Protein AF-A0AAE3CGG3-F1 (afdb_monomer)

Secondary structure (DSSP, 8-state):
-HHHHHHHHHHHHHHHHHHS-HHHHHHHHHHHH---EEEEEEEETTEEEEEEEEHHHHHHHHTT--SGGGSGGGS-EETTEEEE-HHHHHHHHHHHHHHHHHS--PPPS---HHHHHHHHHHHHHHHHHHHHHS-----S---GGGS-HHHHHHHHHHHTTPPPPHHHHHHHHHHHHHHT--HHHHHHHGGGSTT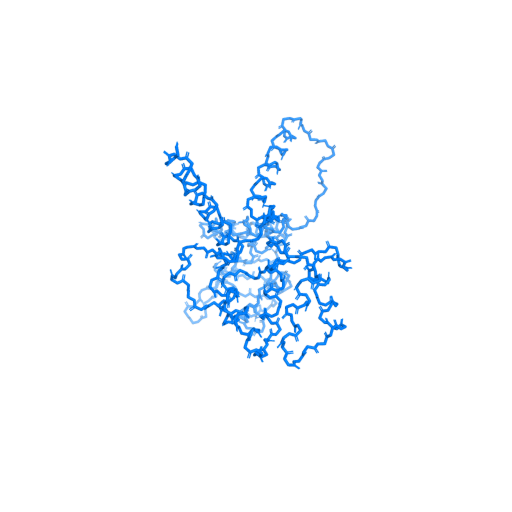--HHHHHHHHHHHTTTTTS----PPPHHHHHHTT----SGGGTT--SHHHHHHHHHHHHHHHHHHHHHHHHS--

Foldseek 3Di:
DLLVVLLVVLVVQLVVLLVDDPVVLVCCCCVVQVWQKDADADDDDPDGFGMKTQVVLLCVQLVPPPDPCSPPVNFDDDPRITTDDSSRSSNSVSSSSSVVSSDDDDDPPDDPPVVVVVVVVVVVVVVVVVPVVPLQQQPDDQDPVLFDPLLVVLLVCLVVQHDDDPLSLLQNLLACLSNPDDLVVSLVSNVSHPPRDSVVSSVSSCVCCCVPPVDNHHHDWPVVCVVVVSRDCVPVQPPGGHRSVSSVVSVVVVVVVVVVVVVVVVVPD

Solvent-accessible surface area (backbone atoms only — not comparable to full-atom values): 15195 Å² total; per-residue (Å²): 109,58,64,62,49,17,53,52,51,16,56,50,49,31,57,56,49,68,76,50,56,75,64,60,53,50,48,49,36,37,75,76,66,66,40,63,59,46,84,39,90,47,74,59,92,96,45,64,21,50,31,29,30,32,48,70,53,45,50,72,41,36,67,86,51,82,56,68,76,57,38,70,92,64,47,60,68,57,96,65,24,34,56,27,31,68,73,55,46,30,52,38,50,19,38,46,46,24,52,66,51,55,52,90,70,83,74,69,95,75,69,58,69,71,56,49,53,53,50,52,52,50,50,49,54,51,49,56,53,42,56,75,71,46,80,67,64,45,82,67,88,72,60,75,90,24,50,40,71,42,55,53,50,52,54,53,34,29,79,66,43,40,83,69,54,72,70,51,48,50,35,50,53,20,40,42,56,44,44,59,51,52,70,66,61,59,48,54,58,46,65,53,23,81,86,58,46,68,73,62,46,47,53,52,51,38,39,38,63,12,78,75,71,76,49,63,50,72,45,62,40,44,70,56,28,45,76,70,68,50,56,80,56,64,78,87,54,59,93,58,65,33,54,71,58,43,24,54,58,39,39,56,50,50,56,55,50,54,54,52,54,57,52,55,67,66,70,77,113

Mean predicted aligned error: 14.72 Å

Nearest PDB structures (foldseek):
  1zt2-assembly1_B  TM=7.529E-01  e=9.631E-06  Saccharolobus solfataricus
  8foc-assembly1_B  TM=4.718E-01  e=1.365E-04  Saccharomyces cerevisiae
  8foj-assembly1_B  TM=4.237E-01  e=1.053E-04  Saccharomyces cerevisiae
  8fok-assembly1_B  TM=4.192E-01  e=4.068E-04  Saccharomyces cerevisiae
  8fod-assembly1_B  TM=4.263E-01  e=1.838E-03  Saccharomyces cerevisiae

pLDDT: mean 86.67, std 13.1, range [37.75, 98.5]

Sequence (269 aa):
LRHRFAVAEAKRAQRLFKDEDEETLIDIAKRTFSINCNPAKKDIGRRRYSFKIHFSDYLRYASSFHDPYWKLVNRVLSGGYVFLAKDDFTRILASAVEKKLSEPREAPAKMPLEVKRIVDEIAFRVIAKREKYTFKEVEGEVVEEAFPPCISALISAIRRSQPLPHSARFTLTSFLLNVGYPVESVISLFSEVPDFREDLTRYQVEHIAGMRSGTKYTPPKCETMRTYRLCLSHEKCGNVKHPLEYYRKHRQRYLRGTEVEHRGQMGEK

Structure (mmCIF, N/CA/C/O backbone):
data_AF-A0AAE3CGG3-F1
#
_entry.id   AF-A0AAE3CGG3-F1
#
loop_
_atom_site.group_PDB
_atom_site.id
_atom_site.type_symbol
_atom_site.label_atom_id
_atom_site.label_alt_id
_atom_site.label_comp_id
_atom_site.label_asym_id
_atom_site.label_entity_id
_atom_site.label_seq_id
_atom_site.pdbx_PDB_ins_code
_atom_site.Cartn_x
_atom_site.Cartn_y
_atom_site.Cartn_z
_atom_site.occupancy
_atom_site.B_iso_or_equiv
_atom_site.auth_seq_id
_atom_site.auth_comp_id
_atom_site.auth_asym_id
_atom_site.auth_atom_id
_atom_site.pdbx_PDB_model_num
ATOM 1 N N . LEU A 1 1 ? 6.633 8.795 1.444 1.00 69.31 1 LEU A N 1
ATOM 2 C CA . LEU A 1 1 ? 7.058 8.222 2.749 1.00 69.31 1 LEU A CA 1
ATOM 3 C C . LEU A 1 1 ? 5.979 8.382 3.817 1.00 69.31 1 LEU A C 1
ATOM 5 O O . LEU A 1 1 ? 5.574 7.361 4.355 1.00 69.31 1 LEU A O 1
ATOM 9 N N . ARG A 1 2 ? 5.448 9.596 4.041 1.00 76.69 2 ARG A N 1
ATOM 10 C CA . ARG A 1 2 ? 4.387 9.888 5.030 1.00 76.69 2 ARG A CA 1
ATOM 11 C C . ARG A 1 2 ? 3.202 8.911 5.004 1.00 76.69 2 ARG A C 1
ATOM 13 O O . ARG A 1 2 ? 2.965 8.252 6.002 1.00 76.69 2 ARG A O 1
ATOM 20 N N . HIS A 1 3 ? 2.553 8.711 3.854 1.00 76.50 3 HIS A N 1
ATOM 21 C CA . HIS A 1 3 ? 1.441 7.751 3.734 1.00 76.50 3 HIS A CA 1
ATOM 22 C C . HIS A 1 3 ? 1.842 6.313 4.113 1.00 76.50 3 HIS A C 1
ATOM 24 O O . HIS A 1 3 ? 1.105 5.608 4.790 1.00 76.50 3 HIS A O 1
ATOM 30 N N . ARG A 1 4 ? 3.024 5.841 3.692 1.00 77.44 4 ARG A N 1
ATOM 31 C CA . ARG A 1 4 ? 3.490 4.481 4.027 1.00 77.44 4 ARG A CA 1
ATOM 32 C C . ARG A 1 4 ? 3.754 4.323 5.524 1.00 77.44 4 ARG A C 1
ATOM 34 O O . ARG A 1 4 ? 3.460 3.265 6.066 1.00 77.44 4 ARG A O 1
ATOM 41 N N . PHE A 1 5 ? 4.302 5.358 6.157 1.00 85.38 5 PHE A N 1
ATOM 42 C CA . PHE A 1 5 ? 4.498 5.410 7.603 1.00 85.38 5 PHE A CA 1
ATOM 43 C C . PHE A 1 5 ? 3.153 5.421 8.340 1.00 85.38 5 PHE A C 1
ATOM 45 O O . PHE A 1 5 ? 2.933 4.567 9.189 1.00 85.38 5 PHE A O 1
ATOM 52 N N . ALA A 1 6 ? 2.222 6.292 7.938 1.00 88.75 6 ALA A N 1
ATOM 53 C CA . ALA A 1 6 ? 0.888 6.387 8.530 1.00 88.75 6 ALA A CA 1
ATOM 54 C C . ALA A 1 6 ? 0.127 5.052 8.470 1.00 88.75 6 ALA A C 1
ATOM 56 O O . ALA A 1 6 ? -0.389 4.601 9.486 1.00 88.75 6 ALA A O 1
ATOM 57 N N . VAL A 1 7 ? 0.134 4.366 7.319 1.00 86.12 7 VAL A N 1
ATOM 58 C CA . VAL A 1 7 ? -0.487 3.035 7.170 1.00 86.12 7 VAL A CA 1
ATOM 59 C C . VAL A 1 7 ? 0.181 1.988 8.067 1.00 86.12 7 VAL A C 1
ATOM 61 O O . VAL A 1 7 ? -0.500 1.140 8.643 1.00 86.12 7 VAL A O 1
ATOM 64 N N . ALA A 1 8 ? 1.513 2.002 8.170 1.00 88.81 8 ALA A N 1
ATOM 65 C CA . ALA A 1 8 ? 2.242 1.042 8.996 1.00 88.81 8 ALA A CA 1
ATOM 66 C C . ALA A 1 8 ? 1.952 1.248 10.492 1.00 88.81 8 ALA A C 1
ATOM 68 O O . ALA A 1 8 ? 1.632 0.281 11.186 1.00 88.81 8 ALA A O 1
ATOM 69 N N . GLU A 1 9 ? 1.987 2.494 10.965 1.00 93.75 9 GLU A N 1
ATOM 70 C CA . GLU A 1 9 ? 1.670 2.834 12.354 1.00 93.75 9 GLU A CA 1
ATOM 71 C C . GLU A 1 9 ? 0.190 2.619 12.676 1.00 93.75 9 GLU A C 1
ATOM 73 O O . GLU A 1 9 ? -0.120 2.093 13.737 1.00 93.75 9 GLU A O 1
ATOM 78 N N . ALA A 1 10 ? -0.732 2.890 11.749 1.00 93.75 10 ALA A N 1
ATOM 79 C CA . ALA A 1 10 ? -2.148 2.571 11.925 1.00 93.75 10 ALA A CA 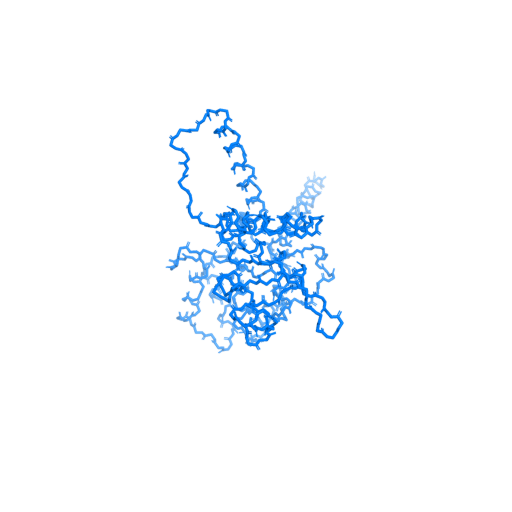1
ATOM 80 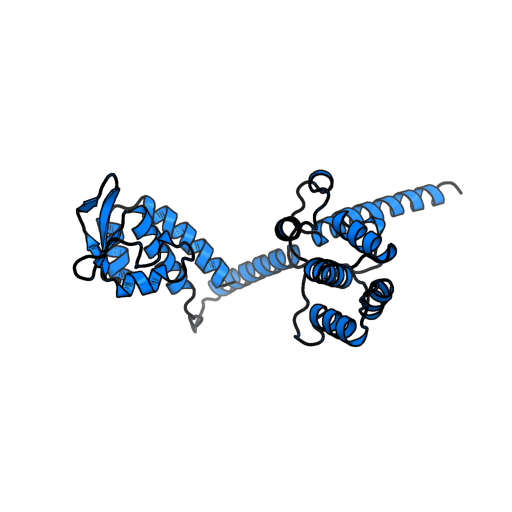C C . ALA A 1 10 ? -2.385 1.063 12.112 1.00 93.75 10 ALA A C 1
ATOM 82 O O . ALA A 1 10 ? -3.135 0.653 12.998 1.00 93.75 10 ALA A O 1
ATOM 83 N N . LYS A 1 11 ? -1.703 0.214 11.329 1.00 92.12 11 LYS A N 1
ATOM 84 C CA . LYS A 1 11 ? -1.752 -1.249 11.506 1.00 92.12 11 LYS A CA 1
ATOM 85 C C . LYS A 1 11 ? -1.157 -1.692 12.840 1.00 92.12 11 LYS A C 1
ATOM 87 O O . LYS A 1 11 ? -1.652 -2.638 13.448 1.00 92.12 11 LYS A O 1
ATOM 92 N N . ARG A 1 12 ? -0.082 -1.041 13.291 1.00 96.31 12 ARG A N 1
ATOM 93 C CA . ARG A 1 12 ? 0.506 -1.303 14.608 1.00 96.31 12 ARG A CA 1
ATOM 94 C C . ARG A 1 12 ? -0.460 -0.907 15.722 1.00 96.31 12 ARG A C 1
ATOM 96 O O . ARG A 1 12 ? -0.729 -1.747 16.571 1.00 96.31 12 ARG A O 1
ATOM 103 N N . ALA A 1 13 ? -1.012 0.301 15.668 1.00 96.44 13 ALA A N 1
ATOM 104 C CA . ALA A 1 13 ? -1.986 0.806 16.626 1.00 96.44 13 ALA A CA 1
ATOM 105 C C . ALA A 1 13 ? -3.212 -0.107 16.713 1.00 96.44 13 ALA A C 1
ATOM 107 O O . ALA A 1 13 ? -3.616 -0.466 17.808 1.00 96.44 13 ALA A O 1
ATOM 108 N N . GLN A 1 14 ? -3.733 -0.588 15.576 1.00 96.12 14 GLN A N 1
ATOM 109 C CA . GLN A 1 14 ? -4.851 -1.535 15.575 1.00 96.12 14 GLN A CA 1
ATOM 110 C C . GLN A 1 14 ? -4.558 -2.807 16.378 1.00 96.12 14 GLN A C 1
ATOM 112 O O . GLN A 1 14 ? -5.457 -3.316 17.036 1.00 96.12 14 GLN A O 1
ATOM 117 N N . ARG A 1 15 ? -3.328 -3.339 16.308 1.00 96.38 15 ARG A N 1
ATOM 118 C CA . ARG A 1 15 ? -2.946 -4.520 17.095 1.00 96.38 15 ARG A CA 1
ATOM 119 C C . ARG A 1 15 ? -2.966 -4.210 18.586 1.00 96.38 15 ARG A C 1
ATOM 121 O O . ARG A 1 15 ? -3.587 -4.960 19.314 1.00 96.38 15 ARG A O 1
ATOM 128 N N . LEU A 1 16 ? -2.387 -3.078 18.990 1.00 96.75 16 LEU A N 1
ATOM 129 C CA . LEU A 1 16 ? -2.406 -2.636 20.387 1.00 96.75 16 LEU A CA 1
ATOM 130 C C . LEU A 1 16 ? -3.848 -2.449 20.886 1.00 96.75 16 LEU A C 1
ATOM 132 O O . LEU A 1 16 ? -4.222 -3.001 21.907 1.00 96.75 16 LEU A O 1
ATOM 136 N N . PHE A 1 17 ? -4.705 -1.789 20.101 1.00 97.38 17 PHE A N 1
ATOM 137 C CA . PHE A 1 17 ? -6.110 -1.564 20.454 1.00 97.38 17 PHE A CA 1
ATOM 138 C C . PHE A 1 17 ? -6.926 -2.849 20.659 1.00 97.38 17 PHE A C 1
ATOM 140 O O . PHE A 1 17 ? -7.957 -2.816 21.324 1.00 97.38 17 PHE A O 1
ATOM 147 N N . LYS A 1 18 ? -6.531 -3.981 20.067 1.00 94.00 18 LYS A N 1
ATOM 148 C CA . LYS A 1 18 ? -7.250 -5.245 20.287 1.00 94.00 18 LYS A CA 1
ATOM 149 C C . LYS A 1 18 ? -7.065 -5.776 21.707 1.00 94.00 18 LYS A C 1
ATOM 151 O O . LYS A 1 18 ? -7.996 -6.402 22.223 1.00 94.00 18 LYS A O 1
ATOM 156 N N . ASP A 1 19 ? -5.922 -5.474 22.311 1.00 95.25 19 ASP A N 1
ATOM 157 C CA . ASP A 1 19 ? -5.535 -5.939 23.641 1.00 95.25 19 ASP A CA 1
ATOM 158 C C . ASP A 1 19 ? -6.054 -5.008 24.755 1.00 95.25 19 ASP A C 1
ATOM 160 O O . ASP A 1 19 ? -6.207 -5.446 25.890 1.00 95.25 19 ASP A O 1
ATOM 164 N N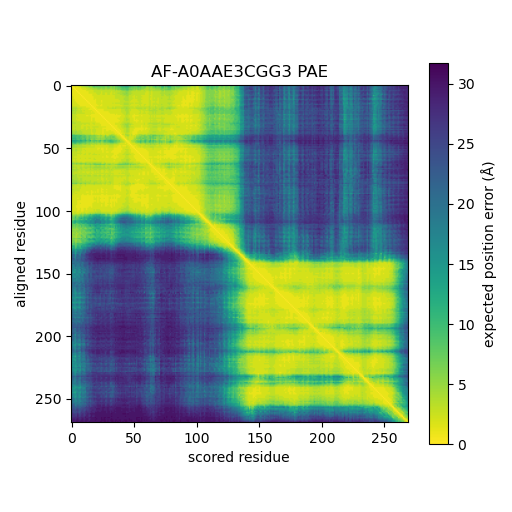 . GLU A 1 20 ? -6.422 -3.767 24.419 1.00 97.25 20 GLU A N 1
ATOM 165 C CA . GLU A 1 20 ? -7.003 -2.794 25.359 1.00 97.25 20 GLU A CA 1
ATOM 166 C C . GLU A 1 20 ? -8.457 -3.116 25.738 1.00 97.25 20 GLU A C 1
ATOM 168 O O . GLU A 1 20 ? -9.218 -3.700 24.955 1.00 97.25 20 GLU A O 1
ATOM 173 N N . ASP A 1 21 ? -8.882 -2.694 26.925 1.00 96.75 21 ASP A N 1
ATOM 174 C CA . ASP A 1 21 ? -10.266 -2.810 27.387 1.00 96.75 21 ASP A CA 1
ATOM 175 C C . ASP A 1 21 ? -11.212 -1.777 26.725 1.00 96.75 21 ASP A C 1
ATOM 177 O O . ASP A 1 21 ? -10.795 -0.846 26.033 1.00 96.75 21 ASP A O 1
ATOM 181 N N . GLU A 1 22 ? -12.527 -1.963 26.889 1.00 96.31 22 GLU A N 1
ATOM 182 C CA . GLU A 1 22 ? -13.533 -1.114 26.232 1.00 96.31 22 GLU A CA 1
ATOM 183 C C . GLU A 1 22 ? -13.526 0.341 26.733 1.00 96.31 22 GLU A C 1
ATOM 185 O O . GLU A 1 22 ? -13.817 1.249 25.949 1.00 96.31 22 GLU A O 1
ATOM 190 N N . GLU A 1 23 ? -13.183 0.575 28.002 1.00 96.75 23 GLU A N 1
ATOM 191 C CA . GLU A 1 23 ? -13.125 1.909 28.604 1.00 96.75 23 GLU A CA 1
ATOM 192 C C . GLU A 1 23 ? -11.933 2.688 28.046 1.00 96.75 23 GLU A C 1
ATOM 194 O O . GLU A 1 23 ? -12.116 3.784 27.509 1.00 96.75 23 GLU A O 1
ATOM 199 N N . THR A 1 24 ? -10.750 2.067 28.031 1.00 97.56 24 THR A N 1
ATOM 200 C CA . THR A 1 24 ? -9.531 2.630 27.432 1.00 97.56 24 THR A CA 1
ATOM 201 C C . THR A 1 24 ? -9.743 2.994 25.962 1.00 97.56 24 THR A C 1
ATOM 203 O O . THR A 1 24 ? -9.379 4.086 25.515 1.00 97.56 24 THR A O 1
ATOM 206 N N . LEU A 1 25 ? -10.396 2.121 25.190 1.00 97.94 25 LEU A N 1
ATOM 207 C CA . LEU A 1 25 ? -10.693 2.384 23.780 1.00 97.94 25 LEU A CA 1
ATOM 208 C C . LEU A 1 25 ? -11.621 3.590 23.581 1.00 97.94 25 LEU A C 1
ATOM 210 O O . LEU A 1 25 ? -11.420 4.372 22.645 1.00 97.94 25 LEU A O 1
ATOM 214 N N . ILE A 1 26 ? -12.624 3.764 24.442 1.00 97.94 26 ILE A N 1
ATOM 215 C CA . ILE A 1 26 ? -13.516 4.931 24.405 1.00 97.94 26 ILE A CA 1
ATOM 216 C C . ILE A 1 26 ? -12.763 6.202 24.791 1.00 97.94 26 ILE A C 1
ATOM 218 O O . ILE A 1 26 ? -12.954 7.239 24.149 1.00 97.94 26 ILE A O 1
ATOM 222 N N . ASP A 1 27 ? -11.897 6.129 25.797 1.00 97.88 27 ASP A N 1
ATOM 223 C CA . ASP A 1 27 ? -11.100 7.266 26.242 1.00 97.88 27 ASP A CA 1
ATOM 224 C C . ASP A 1 27 ? -10.139 7.743 25.145 1.00 97.88 27 ASP A C 1
ATOM 226 O O . ASP A 1 27 ? -10.102 8.936 24.835 1.00 97.88 27 ASP A O 1
ATOM 230 N N . ILE A 1 28 ? -9.447 6.822 24.466 1.00 97.25 28 ILE A N 1
ATOM 231 C CA . ILE A 1 28 ? -8.609 7.132 23.297 1.00 97.25 28 ILE A CA 1
ATOM 232 C C . ILE A 1 28 ? -9.445 7.805 22.199 1.00 97.25 28 ILE A C 1
ATOM 234 O O . ILE A 1 28 ? -9.062 8.847 21.656 1.00 97.25 28 ILE A O 1
ATOM 238 N N . ALA A 1 29 ? -10.607 7.236 21.873 1.00 97.50 29 ALA A N 1
ATOM 239 C CA . ALA A 1 29 ? -11.488 7.754 20.831 1.00 97.50 29 ALA A CA 1
ATOM 240 C C . ALA A 1 29 ? -11.926 9.203 21.105 1.00 97.50 29 ALA A C 1
ATOM 242 O O . ALA A 1 29 ? -11.827 10.064 20.224 1.00 97.50 29 ALA A O 1
ATOM 243 N N . LYS A 1 30 ? -12.374 9.483 22.333 1.00 97.88 30 LYS A N 1
ATOM 244 C CA . LYS A 1 30 ? -12.870 10.801 22.743 1.00 97.88 30 LYS A CA 1
ATOM 245 C C . LYS A 1 30 ? -11.744 11.813 22.913 1.00 97.88 30 LYS A C 1
ATOM 247 O O . LYS A 1 30 ? -11.815 12.901 22.346 1.00 97.88 30 LYS A O 1
ATOM 252 N N . ARG A 1 31 ? -10.706 11.474 23.682 1.00 96.75 31 ARG A N 1
ATOM 253 C CA . ARG A 1 31 ? -9.671 12.434 24.099 1.00 96.75 31 ARG A CA 1
ATOM 254 C C . ARG A 1 31 ? -8.656 12.721 23.001 1.00 96.75 31 ARG A C 1
ATOM 256 O O . ARG A 1 31 ? -8.195 13.850 22.884 1.00 96.75 31 ARG A O 1
ATOM 263 N N . THR A 1 32 ? -8.302 11.724 22.192 1.00 94.81 32 THR A N 1
ATOM 264 C CA . THR A 1 32 ? -7.265 11.880 21.159 1.00 94.81 32 THR A CA 1
ATOM 265 C C . THR A 1 32 ? -7.843 12.267 19.803 1.00 94.81 32 THR A C 1
ATOM 267 O O . THR A 1 32 ? -7.237 13.059 19.080 1.00 94.81 32 THR A O 1
ATOM 270 N N . PHE A 1 33 ? -9.000 11.707 19.443 1.00 95.69 33 PHE A N 1
ATOM 271 C CA . PHE A 1 33 ? -9.577 11.861 18.103 1.00 95.69 33 PHE A CA 1
ATOM 272 C C . PHE A 1 33 ? -10.892 12.642 18.077 1.00 95.69 33 PHE A C 1
ATOM 274 O O . PHE A 1 33 ? -11.427 12.862 16.991 1.00 95.69 33 PHE A O 1
ATOM 281 N N . SER A 1 34 ? -11.405 13.064 19.239 1.00 96.69 34 SER A N 1
ATOM 282 C CA . SER A 1 34 ? -12.675 13.792 19.359 1.00 96.69 34 SER A CA 1
ATOM 283 C C . SER A 1 34 ? -13.843 13.062 18.687 1.00 96.69 34 SER A C 1
ATOM 285 O O . SER A 1 34 ? -14.719 13.685 18.090 1.00 96.69 34 SER A O 1
ATOM 287 N N . ILE A 1 35 ? -13.843 11.728 18.763 1.00 97.56 35 ILE A N 1
ATOM 288 C CA . ILE A 1 35 ? -14.900 10.882 18.207 1.00 97.56 35 ILE A CA 1
ATOM 289 C C . ILE A 1 35 ? -16.080 10.861 19.179 1.00 97.56 35 ILE A C 1
ATOM 291 O O . ILE A 1 35 ? -15.930 10.505 20.350 1.00 97.56 35 ILE A O 1
ATOM 295 N N . ASN A 1 36 ? -17.278 11.172 18.684 1.00 97.62 36 ASN A N 1
ATOM 296 C CA . ASN A 1 36 ? -18.517 11.023 19.436 1.00 97.62 36 ASN A CA 1
ATOM 297 C C . ASN A 1 36 ? -18.918 9.542 19.490 1.00 97.62 36 ASN A C 1
ATOM 299 O O . ASN A 1 36 ? -19.683 9.043 18.660 1.00 97.62 36 ASN A O 1
ATOM 303 N N . CYS A 1 37 ? -18.374 8.827 20.471 1.00 97.44 37 CYS A N 1
ATOM 304 C CA . CYS A 1 37 ? -18.695 7.433 20.741 1.00 97.44 37 CYS A CA 1
ATOM 305 C C . CYS A 1 37 ? -19.118 7.209 22.189 1.00 97.44 37 CYS A C 1
ATOM 307 O O . CYS A 1 37 ? -18.779 7.986 23.072 1.00 97.44 37 CYS A O 1
ATOM 309 N N . ASN A 1 38 ? -19.842 6.128 22.453 1.00 96.81 38 ASN A N 1
ATOM 310 C CA . ASN A 1 38 ? -20.238 5.728 23.800 1.00 96.81 38 ASN A CA 1
ATOM 311 C C . ASN A 1 38 ? -20.284 4.195 23.908 1.00 96.81 38 ASN A C 1
ATOM 313 O O . ASN A 1 38 ? -20.366 3.523 22.870 1.00 96.81 38 ASN A O 1
ATOM 317 N N . PRO A 1 39 ? -20.287 3.640 25.134 1.00 96.88 39 PRO A N 1
ATOM 318 C CA . PRO A 1 39 ? -20.553 2.224 25.332 1.00 96.88 39 PRO A CA 1
ATOM 319 C C . PRO A 1 39 ? -21.936 1.851 24.786 1.00 96.88 39 PRO A C 1
ATOM 321 O O . PRO A 1 39 ? -22.879 2.655 24.783 1.00 96.88 39 PRO A O 1
ATOM 324 N N . ALA A 1 40 ? -22.063 0.611 24.337 1.00 94.94 40 ALA A N 1
ATOM 325 C CA . ALA A 1 40 ? -23.315 -0.010 23.952 1.00 94.94 40 ALA A CA 1
ATOM 326 C C . ALA A 1 40 ? -23.377 -1.427 24.527 1.00 94.94 40 ALA A C 1
ATOM 328 O O . ALA A 1 40 ? -22.361 -2.067 24.757 1.00 94.94 40 ALA A O 1
ATOM 329 N N . LYS A 1 41 ? -24.590 -1.920 24.766 1.00 91.62 41 LYS A N 1
ATOM 330 C CA . LYS A 1 41 ? -24.844 -3.320 25.114 1.00 91.62 41 LYS A CA 1
ATOM 331 C C . LYS A 1 41 ? -25.989 -3.794 24.241 1.00 91.62 41 LYS A C 1
ATOM 333 O O . LYS A 1 41 ? -27.145 -3.762 24.651 1.00 91.62 41 LYS A O 1
ATOM 338 N N . LYS A 1 42 ? -25.677 -4.086 22.979 1.00 90.81 42 LYS A N 1
ATOM 339 C CA . LYS A 1 42 ? -26.668 -4.532 21.999 1.00 90.81 42 LYS A CA 1
ATOM 340 C C . LYS A 1 42 ? -26.198 -5.829 21.366 1.00 90.81 42 LYS A C 1
ATOM 342 O O . LYS A 1 42 ? -25.137 -5.857 20.753 1.00 90.81 42 LYS A O 1
ATOM 347 N N . ASP A 1 43 ? -27.002 -6.872 21.482 1.00 90.69 43 ASP A N 1
ATOM 348 C CA . ASP A 1 43 ? -26.766 -8.145 20.811 1.00 90.69 43 ASP A CA 1
ATOM 349 C C . ASP A 1 43 ? -27.751 -8.271 19.644 1.00 90.69 43 ASP A C 1
ATOM 351 O O . ASP A 1 43 ? -28.953 -8.059 19.804 1.00 90.69 43 ASP A O 1
ATOM 355 N N . ILE A 1 44 ? -27.242 -8.556 18.443 1.00 86.62 44 ILE A N 1
ATOM 356 C CA . ILE A 1 44 ? -28.070 -8.825 17.259 1.00 86.62 44 ILE A CA 1
ATOM 357 C C . ILE A 1 44 ? -27.580 -10.130 16.641 1.00 86.62 44 ILE A C 1
ATOM 359 O O . ILE A 1 44 ? -26.447 -10.229 16.158 1.00 86.62 44 ILE A O 1
ATOM 363 N N . GLY A 1 45 ? -28.440 -11.149 16.673 1.00 87.06 45 GLY A N 1
ATOM 364 C CA . GLY A 1 45 ? -28.065 -12.507 16.294 1.00 87.06 45 GLY A CA 1
ATOM 365 C C . GLY A 1 45 ? -26.921 -13.021 17.171 1.00 87.06 45 GLY A C 1
ATOM 366 O O . GLY A 1 45 ? -27.013 -13.009 18.392 1.00 87.06 45 GLY A O 1
ATOM 367 N N . ARG A 1 46 ? -25.819 -13.453 16.545 1.00 87.06 46 ARG A N 1
ATOM 368 C CA . ARG A 1 46 ? -24.617 -13.951 17.244 1.00 87.06 46 ARG A CA 1
ATOM 369 C C . ARG A 1 46 ? -23.572 -12.870 17.533 1.00 87.06 46 ARG A C 1
ATOM 371 O O . ARG A 1 46 ? -22.468 -13.195 17.962 1.00 87.06 46 ARG A O 1
ATOM 378 N N . ARG A 1 47 ? -23.865 -11.600 17.237 1.00 88.94 47 ARG A N 1
ATOM 379 C CA . ARG A 1 47 ? -22.874 -10.522 17.290 1.00 88.94 47 ARG A CA 1
ATOM 380 C C . ARG A 1 47 ? -23.186 -9.539 18.412 1.00 88.94 47 ARG A C 1
ATOM 382 O O . ARG A 1 47 ? -24.267 -8.954 18.443 1.00 88.94 47 ARG A O 1
ATOM 389 N N . ARG A 1 48 ? -22.192 -9.335 19.279 1.00 93.69 48 ARG A N 1
ATOM 390 C CA . ARG A 1 48 ? -22.210 -8.346 20.358 1.00 93.69 48 ARG A CA 1
ATOM 391 C C . ARG A 1 48 ? -21.651 -7.014 19.881 1.00 93.69 48 ARG A C 1
ATOM 393 O O . ARG A 1 48 ? -20.546 -6.947 19.340 1.00 93.69 48 ARG A O 1
ATOM 400 N N . TYR A 1 49 ? -22.413 -5.956 20.110 1.00 95.94 49 TYR A N 1
ATOM 401 C CA . TYR A 1 49 ? -22.037 -4.580 19.824 1.00 95.94 49 TYR A CA 1
ATOM 402 C C . TYR A 1 49 ? -21.800 -3.842 21.139 1.00 95.94 49 TYR A C 1
ATOM 404 O O . TYR A 1 49 ? -22.748 -3.431 21.814 1.00 95.94 49 TYR A O 1
ATOM 412 N N . SER A 1 50 ? -20.521 -3.681 21.471 1.00 96.81 50 SER A N 1
ATOM 413 C CA . SER A 1 50 ? -20.063 -3.001 22.686 1.00 96.81 50 SER A CA 1
ATOM 414 C C . SER A 1 50 ? -19.909 -1.485 22.521 1.00 96.81 50 SER A C 1
ATOM 416 O O . SER A 1 50 ? -19.768 -0.757 23.499 1.00 96.81 50 SER A O 1
ATOM 418 N N . PHE A 1 51 ? -19.937 -0.980 21.283 1.00 97.94 51 PHE A N 1
ATOM 419 C CA . PHE A 1 51 ? -19.669 0.425 20.983 1.00 97.94 51 PHE A CA 1
ATOM 420 C C . PHE A 1 51 ? -20.751 1.020 20.091 1.00 97.94 51 PHE A C 1
ATOM 422 O O . PHE A 1 51 ? -21.330 0.341 19.238 1.00 97.94 51 PHE A O 1
ATOM 429 N N . LYS A 1 52 ? -20.976 2.326 20.233 1.00 97.88 52 LYS A N 1
ATOM 430 C CA . LYS A 1 52 ? -21.766 3.115 19.288 1.00 97.88 52 LYS A CA 1
ATOM 431 C C . LYS A 1 52 ? -21.038 4.411 18.938 1.00 97.88 52 LYS A C 1
ATOM 433 O O . LYS A 1 52 ? -20.535 5.080 19.835 1.00 97.88 52 LYS A O 1
ATOM 438 N N . ILE A 1 53 ? -20.974 4.762 17.654 1.00 98.38 53 ILE A N 1
ATOM 439 C CA . ILE A 1 53 ? -20.343 5.993 17.138 1.00 98.38 53 ILE A CA 1
ATOM 440 C C . ILE A 1 53 ? -21.395 6.819 16.401 1.00 98.38 53 ILE A C 1
ATOM 442 O O . ILE A 1 53 ? -22.191 6.253 15.656 1.00 98.38 53 ILE A O 1
ATOM 446 N N . HIS A 1 54 ? -21.417 8.139 16.585 1.00 98.50 54 HIS A N 1
ATOM 447 C CA . HIS A 1 54 ? -22.306 9.009 15.819 1.00 98.50 54 HIS A CA 1
ATOM 448 C C . HIS A 1 54 ? -22.028 8.866 14.313 1.00 98.50 54 HIS A C 1
ATOM 450 O O . HIS A 1 54 ? -20.873 8.793 13.887 1.00 98.50 54 HIS A O 1
ATOM 456 N N . PHE A 1 55 ? -23.075 8.810 13.488 1.00 97.75 55 PHE A N 1
ATOM 457 C CA . PHE A 1 55 ? -22.935 8.457 12.069 1.00 97.75 55 PHE A CA 1
ATOM 458 C C . PHE A 1 55 ? -21.968 9.377 11.298 1.00 97.75 55 PHE A C 1
ATOM 460 O O . PHE A 1 55 ? -21.290 8.916 10.382 1.00 97.75 55 PHE A O 1
ATOM 467 N N . SER A 1 56 ? -21.857 10.653 11.685 1.00 97.81 56 SER A N 1
ATOM 468 C CA . SER A 1 56 ? -20.933 11.604 11.055 1.00 97.81 56 SER A CA 1
ATOM 469 C C . SER A 1 56 ? -19.463 11.214 11.250 1.00 97.81 56 SER A C 1
ATOM 471 O O . SER A 1 56 ? -18.691 11.236 10.292 1.00 97.81 56 SER A O 1
ATOM 473 N N . ASP A 1 57 ? -19.075 10.806 12.461 1.00 97.69 57 ASP A N 1
ATOM 474 C CA . ASP A 1 57 ? -17.715 10.346 12.747 1.00 97.69 57 ASP A CA 1
ATOM 475 C C . ASP A 1 57 ? -17.464 8.973 12.131 1.00 97.69 57 ASP A C 1
ATOM 477 O O . ASP A 1 57 ? -16.391 8.729 11.579 1.00 97.69 57 ASP A O 1
ATOM 481 N N . TYR A 1 58 ? -18.474 8.097 12.130 1.00 98.00 58 TYR A N 1
ATOM 482 C CA . TYR A 1 58 ? -18.384 6.829 11.415 1.00 98.00 58 TYR A CA 1
ATOM 483 C C . TYR A 1 58 ? -18.043 7.052 9.935 1.00 98.00 58 TYR A C 1
ATOM 485 O O . TYR A 1 58 ? -17.055 6.511 9.450 1.00 98.00 58 TYR A O 1
ATOM 493 N N . LEU A 1 59 ? -18.792 7.905 9.228 1.00 96.62 59 LEU A N 1
ATOM 494 C CA . LEU A 1 59 ? -18.527 8.223 7.820 1.00 96.62 59 LEU A CA 1
ATOM 495 C C . LEU A 1 59 ? -17.154 8.882 7.621 1.00 96.62 59 LEU A C 1
ATOM 497 O O . LEU A 1 59 ? -16.434 8.547 6.677 1.00 96.62 59 LEU A O 1
ATOM 501 N N . ARG A 1 60 ? -16.755 9.778 8.534 1.00 95.00 60 ARG A N 1
AT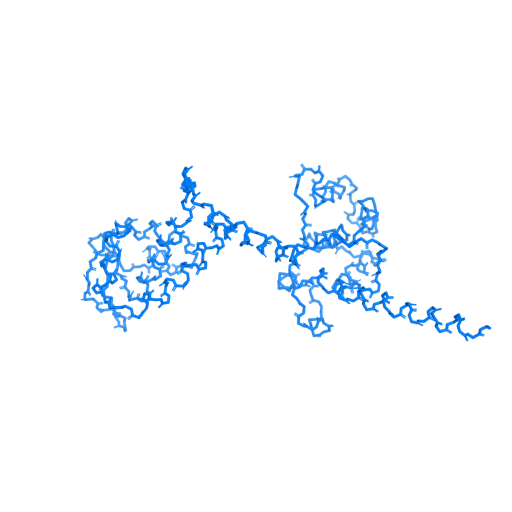OM 502 C CA . ARG A 1 60 ? -15.456 10.465 8.489 1.00 95.00 60 ARG A CA 1
ATOM 503 C C . ARG A 1 60 ? -14.280 9.489 8.465 1.00 95.00 60 ARG A C 1
ATOM 505 O O . ARG A 1 60 ? -13.319 9.753 7.738 1.00 95.00 60 ARG A O 1
ATOM 512 N N . TYR A 1 61 ? -14.343 8.409 9.244 1.00 95.50 61 TYR A N 1
ATOM 513 C CA . TYR A 1 61 ? -13.242 7.450 9.396 1.00 95.50 61 TYR A CA 1
ATOM 514 C C . TYR A 1 61 ? -13.435 6.140 8.617 1.00 95.50 61 TYR A C 1
ATOM 516 O O . TYR A 1 61 ? -12.453 5.473 8.328 1.00 95.50 61 TYR A O 1
ATOM 524 N N . ALA A 1 62 ? -14.657 5.778 8.223 1.00 94.19 62 ALA A N 1
ATOM 525 C CA . ALA A 1 62 ? -14.922 4.582 7.417 1.00 94.19 62 ALA A CA 1
ATOM 526 C C . ALA A 1 62 ? -14.830 4.826 5.899 1.00 94.19 62 ALA A C 1
ATOM 528 O O . ALA A 1 62 ? -14.809 3.872 5.126 1.00 94.19 62 ALA A O 1
ATOM 529 N N . SER A 1 63 ? -14.783 6.086 5.451 1.00 84.12 63 SER A N 1
ATOM 530 C CA . SER A 1 63 ? -14.842 6.457 4.024 1.00 84.12 63 SER A CA 1
ATOM 531 C C . SER A 1 63 ? -13.752 5.836 3.141 1.00 84.12 63 SER A C 1
ATOM 533 O O . SER A 1 63 ? -13.996 5.604 1.959 1.00 84.12 63 SER A O 1
ATOM 535 N N . SER A 1 64 ? -12.575 5.526 3.693 1.00 81.50 64 SER A N 1
ATOM 536 C CA . SER A 1 64 ? -11.461 4.891 2.969 1.00 81.50 64 SER A CA 1
ATOM 537 C C . SER A 1 64 ? -11.607 3.369 2.820 1.00 81.50 64 SER A C 1
ATOM 539 O O . SER A 1 64 ? -10.798 2.722 2.147 1.00 81.50 64 SER A O 1
ATOM 541 N N . PHE A 1 65 ? -12.620 2.766 3.446 1.00 89.81 65 PHE A N 1
ATOM 542 C CA . PHE A 1 65 ? -12.860 1.331 3.384 1.00 89.81 65 PHE A CA 1
ATOM 543 C C . PHE A 1 65 ? -13.731 0.992 2.169 1.00 89.81 65 PHE A C 1
ATOM 545 O O . PHE A 1 65 ? -14.888 1.399 2.059 1.00 89.81 65 PHE A O 1
ATOM 552 N N . HIS A 1 66 ? -13.150 0.240 1.235 1.00 84.62 66 HIS A N 1
ATOM 553 C CA . HIS A 1 66 ? -13.788 -0.087 -0.043 1.00 84.62 66 HIS A CA 1
ATOM 554 C C . HIS A 1 66 ? -14.751 -1.276 0.051 1.00 84.62 66 HIS A C 1
ATOM 556 O O . HIS A 1 66 ? -15.624 -1.419 -0.800 1.00 84.62 66 HIS A O 1
ATOM 562 N N . ASP A 1 67 ? -14.612 -2.105 1.086 1.00 89.38 67 ASP A N 1
ATOM 563 C CA . ASP A 1 67 ? -15.474 -3.262 1.301 1.00 89.38 67 ASP A CA 1
ATOM 564 C C . ASP A 1 67 ? -16.927 -2.807 1.592 1.00 89.38 67 ASP A C 1
ATOM 566 O O . ASP A 1 67 ? -17.133 -1.959 2.475 1.00 89.38 67 ASP A O 1
ATOM 570 N N . PRO A 1 68 ? -17.938 -3.342 0.870 1.00 90.00 68 PRO A N 1
ATOM 571 C CA . PRO A 1 68 ? -19.351 -3.022 1.070 1.00 90.00 68 PRO A CA 1
ATOM 572 C C . PRO A 1 68 ? -19.824 -3.123 2.524 1.00 90.00 68 PRO A C 1
ATOM 574 O O . PRO A 1 68 ? -20.709 -2.369 2.928 1.00 90.00 68 PRO A O 1
ATOM 577 N N . TYR A 1 69 ? -19.216 -3.994 3.329 1.00 92.94 69 TYR A N 1
ATOM 578 C CA . TYR A 1 69 ? -19.492 -4.162 4.755 1.00 92.94 69 TYR A CA 1
ATOM 579 C C . TYR A 1 69 ? -19.384 -2.861 5.580 1.00 92.94 69 TYR A C 1
ATOM 581 O O . TYR A 1 69 ? -20.039 -2.712 6.615 1.00 92.94 69 TYR A O 1
ATOM 589 N N . TRP A 1 70 ? -18.569 -1.903 5.128 1.00 95.94 70 TRP A N 1
ATOM 590 C CA . TRP A 1 70 ? -18.356 -0.610 5.791 1.00 95.94 70 TRP A CA 1
ATOM 591 C C . TRP A 1 70 ? -19.273 0.508 5.289 1.00 95.94 70 TRP A C 1
ATOM 593 O O . TRP A 1 70 ? -19.229 1.628 5.800 1.00 95.94 70 TRP A O 1
ATOM 603 N N . LYS A 1 71 ? -20.112 0.246 4.283 1.00 93.88 71 LYS A N 1
ATOM 604 C CA . LYS A 1 71 ? -21.084 1.239 3.815 1.00 93.88 71 LYS A CA 1
ATOM 605 C C . LYS A 1 71 ? -22.163 1.408 4.874 1.00 93.88 71 LYS A C 1
ATOM 607 O O . LYS A 1 71 ? -22.692 0.419 5.364 1.00 93.88 71 LYS A O 1
ATOM 612 N N . LEU A 1 72 ? -22.521 2.654 5.193 1.00 95.19 72 LEU A N 1
ATOM 613 C CA . LEU A 1 72 ? -23.497 2.972 6.245 1.00 95.19 72 LEU A CA 1
ATOM 614 C C . LEU A 1 72 ? -24.835 2.237 6.057 1.00 95.19 72 LEU A C 1
ATOM 616 O O . LEU A 1 72 ? -25.404 1.766 7.034 1.00 95.19 72 LEU A O 1
ATOM 620 N N . VAL A 1 73 ? -25.280 2.075 4.806 1.00 95.44 73 VAL A N 1
ATOM 621 C CA . VAL A 1 73 ? -26.493 1.318 4.436 1.00 95.44 73 VAL A CA 1
ATOM 622 C C . VAL A 1 73 ? -26.458 -0.153 4.867 1.00 95.44 73 VAL A C 1
ATOM 624 O O . VAL A 1 73 ? -27.504 -0.756 5.062 1.00 95.44 73 VAL A O 1
ATOM 627 N N . ASN A 1 74 ? -25.263 -0.712 5.073 1.00 95.62 74 ASN A N 1
ATOM 628 C CA . ASN A 1 74 ? -25.029 -2.089 5.507 1.00 95.62 74 ASN A CA 1
ATOM 629 C C . ASN A 1 74 ? -24.686 -2.178 7.008 1.00 95.62 74 ASN A C 1
ATOM 631 O O . ASN A 1 74 ? -24.177 -3.200 7.474 1.00 95.62 74 ASN A O 1
ATOM 635 N N . ARG A 1 75 ? -24.915 -1.107 7.783 1.00 95.44 75 ARG A N 1
ATOM 636 C CA . ARG A 1 75 ? -24.632 -1.048 9.224 1.00 95.44 75 ARG A CA 1
ATOM 637 C C . ARG A 1 75 ? -25.905 -0.928 10.050 1.00 95.44 75 ARG A C 1
ATOM 639 O O . ARG A 1 75 ? -26.902 -0.355 9.630 1.00 95.44 75 ARG A O 1
ATOM 646 N N . VAL A 1 76 ? -25.820 -1.389 11.295 1.00 95.62 76 VAL A N 1
ATOM 647 C CA . VAL A 1 76 ? -26.859 -1.161 12.303 1.00 95.62 76 VAL A CA 1
ATOM 648 C C . VAL A 1 76 ? -26.782 0.293 12.768 1.00 95.62 76 VAL A C 1
ATOM 650 O O . VAL A 1 76 ? -25.873 0.659 13.515 1.00 95.62 76 VAL A O 1
ATOM 653 N N . LEU A 1 77 ? -27.742 1.107 12.335 1.00 96.25 77 LEU A N 1
ATOM 654 C CA . LEU A 1 77 ? -27.903 2.513 12.704 1.00 96.25 77 LEU A CA 1
ATOM 655 C C . LEU A 1 77 ? -29.186 2.679 13.527 1.00 96.25 77 LEU A C 1
ATOM 657 O O . LEU A 1 77 ? -30.250 2.232 13.112 1.00 96.25 77 LEU A O 1
ATOM 661 N N . SER A 1 78 ? -29.102 3.311 14.697 1.00 95.50 78 SER A N 1
ATOM 662 C CA . SER A 1 78 ? -30.277 3.624 15.522 1.00 95.50 78 SER A CA 1
ATOM 663 C C . SER A 1 78 ? -30.014 4.864 16.369 1.00 95.50 78 SER A C 1
ATOM 665 O O . SER A 1 78 ? -28.956 4.979 16.986 1.00 95.50 78 SER A O 1
ATOM 667 N N . GLY A 1 79 ? -30.974 5.792 16.400 1.00 95.06 79 GLY A N 1
ATOM 668 C CA . GLY A 1 79 ? -30.864 7.039 17.168 1.00 95.06 79 GLY A CA 1
ATOM 669 C C . GLY A 1 79 ? -29.669 7.916 16.774 1.00 95.06 79 GLY A C 1
ATOM 670 O O . GLY A 1 79 ? -29.075 8.543 17.640 1.00 95.06 79 GLY A O 1
ATOM 671 N N . GLY A 1 80 ? -29.257 7.898 15.500 1.00 97.00 80 GLY A N 1
ATOM 672 C CA . GLY A 1 80 ? -28.085 8.642 15.008 1.00 97.00 80 GLY A CA 1
ATOM 673 C C . GLY A 1 80 ? -26.729 7.967 15.262 1.00 97.00 80 GLY A C 1
ATOM 674 O O . GLY A 1 80 ? -25.694 8.503 14.866 1.00 97.00 80 GLY A O 1
ATOM 675 N N . TYR A 1 81 ? -26.711 6.777 15.871 1.00 98.06 81 TYR A N 1
ATOM 676 C CA . TYR A 1 81 ? -25.480 6.055 16.187 1.00 98.06 81 TYR A CA 1
ATOM 677 C C . TYR A 1 81 ? -25.361 4.726 15.440 1.00 98.06 81 TYR A C 1
ATOM 679 O O . TYR A 1 81 ? -26.296 3.924 15.396 1.00 98.06 81 TYR A O 1
ATOM 687 N N . VAL A 1 82 ? -24.173 4.485 14.892 1.00 98.00 82 VAL A N 1
ATOM 688 C CA . VAL A 1 82 ? -23.760 3.227 14.276 1.00 98.00 82 VAL A CA 1
ATOM 689 C C . VAL A 1 82 ? -23.190 2.310 15.349 1.00 98.00 82 VAL A C 1
ATOM 691 O O . VAL A 1 82 ? -22.256 2.685 16.058 1.00 98.00 82 VAL A O 1
ATOM 694 N N . PHE A 1 83 ? -23.730 1.099 15.453 1.00 97.88 83 PHE A N 1
ATOM 695 C CA . PHE A 1 83 ? -23.305 0.100 16.430 1.00 97.88 83 PHE A CA 1
ATOM 696 C C . PHE A 1 83 ? -22.142 -0.725 15.877 1.00 97.88 83 PHE A C 1
ATOM 698 O O . PHE A 1 83 ? -22.204 -1.246 14.756 1.00 97.88 83 PHE A O 1
ATOM 705 N N . LEU A 1 84 ? -21.078 -0.858 16.670 1.00 97.56 84 LEU A N 1
ATOM 706 C CA . LEU A 1 84 ? -19.837 -1.538 16.299 1.00 97.56 84 LEU A CA 1
ATOM 707 C C . LEU A 1 84 ? -19.452 -2.607 17.334 1.00 97.56 84 LEU A C 1
ATOM 709 O O . LEU A 1 84 ? -19.571 -2.402 18.543 1.00 97.56 84 LEU A O 1
ATOM 713 N N . ALA A 1 85 ? -18.968 -3.747 16.841 1.00 96.62 85 ALA A N 1
ATOM 714 C CA . ALA A 1 85 ? -18.240 -4.715 17.660 1.00 96.62 85 ALA A CA 1
ATOM 715 C C . ALA A 1 85 ? -16.809 -4.208 17.927 1.00 96.62 85 ALA A C 1
ATOM 717 O O . ALA A 1 85 ? -16.334 -3.317 17.219 1.00 96.62 85 ALA A O 1
ATOM 718 N N . LYS A 1 86 ? -16.098 -4.798 18.899 1.00 95.94 86 LYS A N 1
ATOM 719 C CA . LYS A 1 86 ? -14.726 -4.386 19.262 1.00 95.94 86 LYS A CA 1
ATOM 720 C C . LYS A 1 86 ? -13.776 -4.363 18.060 1.00 95.94 86 LYS A C 1
ATOM 722 O O . LYS A 1 86 ? -13.111 -3.358 17.825 1.00 95.94 86 LYS A O 1
ATOM 727 N N . ASP A 1 87 ? -13.769 -5.410 17.236 1.00 95.50 87 ASP A N 1
ATOM 728 C CA . ASP A 1 87 ? -12.927 -5.454 16.030 1.00 95.50 87 ASP A CA 1
ATOM 729 C C . ASP A 1 87 ? -13.226 -4.313 15.046 1.00 95.50 87 ASP A C 1
ATOM 731 O O . ASP A 1 87 ? -12.306 -3.722 14.475 1.00 95.50 87 ASP A O 1
ATOM 735 N N . ASP A 1 88 ? -14.501 -3.955 14.880 1.00 96.69 88 ASP A N 1
ATOM 736 C CA . ASP A 1 88 ? -14.886 -2.864 13.986 1.00 96.69 88 ASP A CA 1
ATOM 737 C C . ASP A 1 88 ? -14.476 -1.506 14.575 1.00 96.69 88 ASP A C 1
ATOM 739 O O . ASP A 1 88 ? -13.982 -0.633 13.860 1.00 96.69 88 ASP A O 1
ATOM 743 N N . PHE A 1 89 ? -14.655 -1.329 15.888 1.00 97.94 89 PHE A N 1
ATOM 744 C CA . PHE A 1 89 ? -14.290 -0.106 16.599 1.00 97.94 89 PHE A CA 1
ATOM 745 C C . PHE A 1 89 ? -12.779 0.149 16.538 1.00 97.94 89 PHE A C 1
ATOM 747 O O . PHE A 1 89 ? -12.347 1.232 16.141 1.00 97.94 89 PHE A O 1
ATOM 754 N N . THR A 1 90 ? -11.959 -0.870 16.817 1.00 97.88 90 THR A N 1
ATOM 755 C CA . THR A 1 90 ? -10.491 -0.767 16.717 1.00 97.88 90 THR A CA 1
ATOM 756 C C . THR A 1 90 ? -10.030 -0.469 15.288 1.00 97.88 90 THR A C 1
ATOM 758 O O . THR A 1 90 ? -9.059 0.263 15.087 1.00 97.88 90 THR A O 1
ATOM 761 N N . ARG A 1 91 ? -10.741 -0.974 14.269 1.00 97.12 91 ARG A N 1
ATOM 762 C CA . ARG A 1 91 ? -10.458 -0.654 12.864 1.00 97.12 91 ARG A CA 1
ATOM 763 C C . ARG A 1 91 ? -10.772 0.806 12.525 1.00 97.12 91 ARG A C 1
ATOM 765 O O . ARG A 1 91 ? -9.985 1.427 11.810 1.00 97.12 91 ARG A O 1
ATOM 772 N N . ILE A 1 92 ? -11.865 1.360 13.053 1.00 97.44 92 ILE A N 1
ATOM 773 C CA . ILE A 1 92 ? -12.182 2.792 12.927 1.00 97.44 92 ILE A CA 1
ATOM 774 C C . ILE A 1 92 ? -11.102 3.646 13.602 1.00 97.44 92 ILE A C 1
ATOM 776 O O . ILE A 1 92 ? -10.592 4.576 12.975 1.00 97.44 92 ILE A O 1
ATOM 780 N N . LEU A 1 93 ? -10.675 3.294 14.820 1.00 97.75 93 LEU A N 1
ATOM 781 C CA . LEU A 1 93 ? -9.585 3.994 15.513 1.00 97.75 93 LEU A CA 1
ATOM 782 C C . LEU A 1 93 ? -8.267 3.943 14.739 1.00 97.75 93 LEU A C 1
ATOM 784 O O . LEU A 1 93 ? -7.567 4.948 14.638 1.00 97.75 93 LEU A O 1
ATOM 788 N N . ALA A 1 94 ? -7.944 2.806 14.123 1.00 96.56 94 ALA A N 1
ATOM 789 C CA . ALA A 1 94 ? -6.769 2.697 13.266 1.00 96.56 94 ALA A CA 1
ATOM 790 C C . ALA A 1 94 ? -6.837 3.664 12.071 1.00 96.56 94 ALA A C 1
ATOM 792 O O . ALA A 1 94 ? -5.835 4.291 11.730 1.00 96.56 94 ALA A O 1
ATOM 793 N N . SER A 1 95 ? -8.014 3.851 11.466 1.00 95.44 95 SER A N 1
ATOM 794 C CA . SER A 1 95 ? -8.178 4.865 10.417 1.00 95.44 95 SER A CA 1
ATOM 795 C C . SER A 1 95 ? -8.079 6.293 10.956 1.00 95.44 95 SER A C 1
ATOM 797 O O . SER A 1 95 ? -7.627 7.181 10.230 1.00 95.44 95 SER A O 1
ATOM 799 N N . ALA A 1 96 ? -8.476 6.536 12.207 1.00 96.12 96 ALA A N 1
ATOM 800 C CA . ALA A 1 96 ? -8.278 7.829 12.855 1.00 96.12 96 ALA A CA 1
ATOM 801 C C . ALA A 1 96 ? -6.784 8.137 13.055 1.00 96.12 96 ALA A C 1
ATOM 803 O O . ALA A 1 96 ? -6.343 9.241 12.732 1.00 96.12 96 ALA A O 1
ATOM 804 N N . VAL A 1 97 ? -5.988 7.141 13.467 1.00 95.94 97 VAL A N 1
ATOM 805 C CA . VAL A 1 97 ? -4.516 7.223 13.531 1.00 95.94 97 VAL A CA 1
ATOM 806 C C . VAL A 1 97 ? -3.920 7.519 12.154 1.00 95.94 97 VAL A C 1
ATOM 808 O O . VAL A 1 97 ? -3.127 8.450 12.014 1.00 95.94 97 VAL A O 1
ATOM 811 N N . GLU A 1 98 ? -4.315 6.767 11.123 1.00 93.44 98 GLU A N 1
ATOM 812 C CA . GLU A 1 98 ? -3.811 6.952 9.755 1.00 93.44 98 GLU A CA 1
ATOM 813 C C . GLU A 1 98 ? -4.064 8.376 9.251 1.00 93.44 98 GLU A C 1
ATOM 815 O O . GLU A 1 98 ? -3.157 9.027 8.725 1.00 93.44 98 GLU A O 1
ATOM 820 N N . LYS A 1 99 ? -5.284 8.884 9.463 1.00 91.31 99 LYS A N 1
ATOM 821 C CA . LYS A 1 99 ? -5.675 10.242 9.084 1.00 91.31 99 LYS A CA 1
ATOM 822 C C . LYS A 1 99 ? -4.855 11.283 9.844 1.00 91.31 99 LYS A C 1
ATOM 824 O O . LYS A 1 99 ? -4.262 12.155 9.214 1.00 91.31 99 LYS A O 1
ATOM 829 N N . LYS A 1 100 ? -4.718 11.127 11.166 1.00 91.75 100 LYS A N 1
ATOM 830 C CA . LYS A 1 100 ? -3.959 12.050 12.023 1.00 91.75 100 LYS A CA 1
ATOM 831 C C . LYS A 1 100 ? -2.470 12.123 11.677 1.00 91.75 100 LYS A C 1
ATOM 833 O O . LYS A 1 100 ? -1.854 13.176 11.834 1.00 91.75 100 LYS A O 1
ATOM 838 N N . LEU A 1 101 ? -1.882 11.011 11.236 1.00 90.44 101 LEU A N 1
ATOM 839 C CA . LEU A 1 101 ? -0.481 10.937 10.803 1.00 90.44 101 LEU A CA 1
ATOM 840 C C . LEU A 1 101 ? -0.274 11.370 9.344 1.00 90.44 101 LEU A C 1
ATOM 842 O O . LEU A 1 101 ? 0.851 11.678 8.944 1.00 90.44 101 LEU A O 1
ATOM 846 N N . SER A 1 102 ? -1.339 11.377 8.543 1.00 87.50 102 SER A N 1
ATOM 847 C CA . SER A 1 102 ? -1.304 11.835 7.152 1.00 87.50 102 SER A CA 1
ATOM 848 C C . SER A 1 102 ? -1.431 13.353 7.027 1.00 87.50 102 SER A C 1
ATOM 850 O O . SER A 1 102 ? -0.942 13.913 6.043 1.00 87.50 102 SER A O 1
ATOM 852 N N . GLU A 1 103 ? -2.029 14.015 8.025 1.00 85.50 103 GLU A N 1
ATOM 853 C CA . GLU A 1 103 ? -2.104 15.476 8.124 1.00 85.50 103 GLU A CA 1
ATOM 854 C C . GLU A 1 103 ? -0.707 16.119 7.988 1.00 85.50 103 GLU A C 1
ATOM 856 O O . GLU A 1 103 ? 0.259 15.658 8.612 1.00 85.50 103 GLU A O 1
ATOM 861 N N . PRO A 1 104 ? -0.558 17.178 7.169 1.00 78.88 104 PRO A N 1
ATOM 862 C CA . PRO A 1 104 ? 0.674 17.946 7.115 1.00 78.88 104 PRO A CA 1
ATOM 863 C C . PRO A 1 104 ? 1.003 18.521 8.488 1.00 78.88 104 PRO A C 1
ATOM 865 O O . PRO A 1 104 ? 0.167 19.149 9.127 1.00 78.88 104 PRO A O 1
ATOM 868 N N . ARG A 1 105 ? 2.240 18.304 8.931 1.00 76.88 105 ARG A N 1
ATOM 869 C CA . ARG A 1 105 ? 2.807 18.970 10.099 1.00 76.88 105 ARG A CA 1
ATOM 870 C C . ARG A 1 105 ? 4.052 19.703 9.659 1.00 76.88 105 ARG A C 1
ATOM 872 O O . ARG A 1 105 ? 4.865 19.135 8.922 1.00 76.88 105 ARG A O 1
ATOM 879 N N . GLU A 1 106 ? 4.168 20.943 10.101 1.00 74.69 106 GLU A N 1
ATOM 880 C CA . GLU A 1 106 ? 5.408 21.686 9.979 1.00 74.69 106 GLU A CA 1
ATOM 881 C C . GLU A 1 106 ? 6.481 20.987 10.810 1.00 74.69 106 GLU A C 1
ATOM 883 O O . GLU A 1 106 ? 6.213 20.437 11.885 1.00 74.69 106 GLU A O 1
ATOM 888 N N . ALA A 1 107 ? 7.697 20.950 10.271 1.00 70.50 107 ALA A N 1
ATOM 889 C CA . ALA A 1 107 ? 8.830 20.531 11.070 1.00 70.50 107 ALA A CA 1
ATOM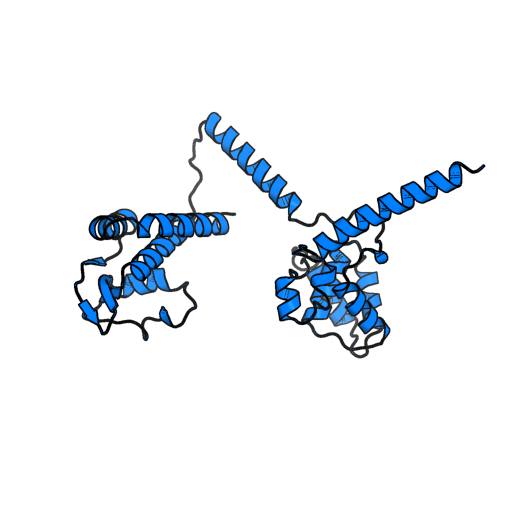 890 C C . ALA A 1 107 ? 9.002 21.538 12.220 1.00 70.50 107 ALA A C 1
ATOM 892 O O . ALA A 1 107 ? 8.788 22.734 12.011 1.00 70.50 107 ALA A O 1
ATOM 893 N N . PRO A 1 108 ? 9.383 21.090 13.425 1.00 75.69 108 PRO A N 1
ATOM 894 C CA . PRO A 1 108 ? 9.660 22.013 14.515 1.00 75.69 108 PRO A CA 1
ATOM 895 C C . PRO A 1 108 ? 10.733 23.022 14.084 1.00 75.69 108 PRO A C 1
ATOM 897 O O . PRO A 1 108 ? 11.778 22.631 13.563 1.00 75.69 108 PRO A O 1
ATOM 900 N N . ALA A 1 109 ? 10.473 24.314 14.313 1.00 71.38 109 ALA A N 1
ATOM 901 C CA . ALA A 1 109 ? 11.341 25.415 13.879 1.00 71.38 109 ALA A CA 1
ATOM 902 C C . ALA A 1 109 ? 12.771 25.319 14.444 1.00 71.38 109 ALA A C 1
ATOM 904 O O . ALA A 1 109 ? 13.724 25.796 13.832 1.00 71.38 109 ALA A O 1
ATOM 905 N N . LYS A 1 110 ? 12.926 24.677 15.607 1.00 80.31 110 LYS A N 1
ATOM 906 C CA . LYS A 1 110 ? 14.218 24.326 16.197 1.00 80.31 110 LYS A CA 1
ATOM 907 C C . LYS A 1 110 ? 14.237 22.833 16.490 1.00 80.31 110 LYS A C 1
ATOM 909 O O . LYS A 1 110 ? 13.391 22.327 17.223 1.00 80.31 110 LYS A O 1
ATOM 914 N N . MET A 1 111 ? 15.220 22.146 15.922 1.00 81.31 111 MET A N 1
ATOM 915 C CA . MET A 1 111 ? 15.497 20.741 16.186 1.00 81.31 111 MET A CA 1
ATOM 916 C C . MET A 1 111 ? 16.897 20.639 16.797 1.00 81.31 111 MET A C 1
ATOM 918 O O . MET A 1 111 ? 17.835 21.159 16.187 1.00 81.31 111 MET A O 1
ATOM 922 N N . PRO A 1 112 ? 17.056 20.002 17.972 1.00 90.19 112 PRO A N 1
ATOM 923 C CA . PRO A 1 112 ? 18.374 19.751 18.545 1.00 90.19 112 PRO A CA 1
ATOM 924 C C . PRO A 1 112 ? 19.284 19.026 17.547 1.00 90.19 112 PRO A C 1
ATOM 926 O O . PRO A 1 112 ? 18.817 18.191 16.762 1.00 90.19 112 PRO A O 1
ATOM 929 N N . LEU A 1 113 ? 20.579 19.341 17.569 1.00 86.12 113 LEU A N 1
ATOM 930 C CA . LEU A 1 113 ? 21.564 18.794 16.629 1.00 86.12 113 LEU A CA 1
ATOM 931 C C . LEU A 1 113 ? 21.625 17.263 16.697 1.00 86.12 113 LEU A C 1
ATOM 933 O O . LEU A 1 113 ? 21.748 16.601 15.670 1.00 86.12 113 LEU A O 1
ATOM 937 N N . GLU A 1 114 ? 21.472 16.700 17.890 1.00 87.75 114 GLU A N 1
ATOM 938 C CA . GLU A 1 114 ? 21.447 15.265 18.158 1.00 87.75 114 GLU A CA 1
ATOM 939 C C . GLU A 1 114 ? 20.291 14.588 17.414 1.00 87.75 114 GLU A C 1
ATOM 941 O O . GLU A 1 114 ? 20.479 13.570 16.749 1.00 87.75 114 GLU A O 1
ATOM 946 N N . VAL A 1 115 ? 19.101 15.197 17.454 1.00 85.94 115 VAL A N 1
ATOM 947 C CA . VAL A 1 115 ? 17.910 14.693 16.757 1.00 85.94 115 VAL A CA 1
ATOM 948 C C . VAL A 1 115 ? 18.081 14.829 15.248 1.00 85.94 115 VAL A C 1
ATOM 950 O O . VAL A 1 115 ? 17.766 13.893 14.513 1.00 85.94 115 VAL A O 1
ATOM 953 N N . LYS A 1 116 ? 18.633 15.955 14.776 1.00 86.31 116 LYS A N 1
ATOM 954 C CA . LYS A 1 116 ? 18.898 16.175 13.349 1.00 86.31 116 LYS A CA 1
ATOM 955 C C . LYS A 1 116 ? 19.825 15.097 12.778 1.00 86.31 116 LYS A C 1
ATOM 957 O O . LYS A 1 116 ? 19.500 14.512 11.751 1.00 86.31 116 LYS A O 1
ATOM 962 N N . ARG A 1 117 ? 20.910 14.755 13.484 1.00 87.00 117 ARG A N 1
ATOM 963 C CA . ARG A 1 117 ? 21.843 13.687 13.070 1.00 87.00 117 ARG A CA 1
ATOM 964 C C . ARG A 1 117 ? 21.146 12.334 12.922 1.00 87.00 117 ARG A C 1
ATOM 966 O O . ARG A 1 117 ? 21.370 11.644 11.932 1.00 87.00 117 ARG A O 1
ATOM 973 N N . ILE A 1 118 ? 20.270 11.977 13.864 1.00 87.88 118 ILE A N 1
ATOM 974 C CA . ILE A 1 118 ? 19.487 10.733 13.799 1.00 87.88 118 ILE A CA 1
ATOM 975 C C . ILE A 1 118 ? 18.527 10.756 12.600 1.00 87.88 118 ILE A C 1
ATOM 977 O O . ILE A 1 118 ? 18.413 9.766 11.876 1.00 87.88 118 ILE A O 1
ATOM 981 N N . VAL A 1 119 ? 17.836 11.876 12.369 1.00 85.69 119 VAL A N 1
ATOM 982 C CA . VAL A 1 119 ? 16.919 12.033 11.228 1.00 85.69 119 VAL A CA 1
ATOM 983 C C . VAL A 1 119 ? 17.667 11.898 9.904 1.00 85.69 119 VAL A C 1
ATOM 985 O O . VAL A 1 119 ? 17.202 11.163 9.031 1.00 85.69 119 VAL A O 1
ATOM 988 N N . ASP A 1 120 ? 18.826 12.541 9.771 1.00 85.88 120 ASP A N 1
ATOM 989 C CA . ASP A 1 120 ? 19.665 12.477 8.573 1.00 85.88 120 ASP A CA 1
ATOM 990 C C . ASP A 1 120 ? 20.170 11.044 8.325 1.00 85.88 120 ASP A C 1
ATOM 992 O O . ASP A 1 120 ? 20.108 10.544 7.199 1.00 85.88 120 ASP A O 1
ATOM 996 N N . GLU A 1 121 ? 20.571 10.325 9.377 1.00 87.81 121 GLU A N 1
ATOM 997 C CA . GLU A 1 121 ? 20.971 8.919 9.278 1.00 87.81 121 GLU A CA 1
ATOM 998 C C . GLU A 1 121 ? 19.807 8.016 8.830 1.00 87.81 121 GLU A C 1
ATOM 1000 O O . GLU A 1 121 ? 19.960 7.165 7.944 1.00 87.81 121 GLU A O 1
ATOM 1005 N N . ILE A 1 122 ? 18.615 8.198 9.407 1.00 84.62 122 ILE A N 1
ATOM 1006 C CA . ILE A 1 122 ? 17.410 7.465 8.998 1.00 84.62 122 ILE A CA 1
ATOM 1007 C C . ILE A 1 122 ? 17.065 7.793 7.545 1.00 84.62 122 ILE A C 1
ATOM 1009 O O . ILE A 1 122 ? 16.767 6.877 6.775 1.00 84.62 122 ILE A O 1
ATOM 1013 N N . ALA A 1 123 ? 17.123 9.066 7.151 1.00 81.81 123 ALA A N 1
ATOM 1014 C CA . ALA A 1 123 ? 16.871 9.499 5.784 1.00 81.81 123 ALA A CA 1
ATOM 1015 C C . ALA A 1 123 ? 17.845 8.824 4.812 1.00 81.81 123 ALA A C 1
ATOM 1017 O O . ALA A 1 123 ? 17.397 8.227 3.832 1.00 81.81 123 ALA A O 1
ATOM 1018 N N . PHE A 1 124 ? 19.141 8.805 5.132 1.00 80.94 124 PHE A N 1
ATOM 1019 C CA . PHE A 1 124 ? 20.153 8.109 4.343 1.00 80.94 124 PHE A CA 1
ATOM 1020 C C . PHE A 1 124 ? 19.852 6.612 4.220 1.00 80.94 124 PHE A C 1
ATOM 1022 O O . PHE A 1 124 ? 19.803 6.079 3.114 1.00 80.94 124 PHE A O 1
ATOM 1029 N N . ARG A 1 125 ? 19.549 5.919 5.326 1.00 79.19 125 ARG A N 1
ATOM 1030 C CA . ARG A 1 125 ? 19.190 4.487 5.307 1.00 79.19 125 ARG A CA 1
ATOM 1031 C C . ARG A 1 125 ? 17.921 4.216 4.497 1.00 79.19 125 ARG A C 1
ATOM 1033 O O . ARG A 1 125 ? 17.827 3.192 3.816 1.00 79.19 125 ARG A O 1
ATOM 1040 N N . VAL A 1 126 ? 16.930 5.103 4.572 1.00 72.19 126 VAL A N 1
ATOM 1041 C CA . VAL A 1 126 ? 15.683 5.013 3.803 1.00 72.19 126 VAL A CA 1
ATOM 1042 C C . VAL A 1 126 ? 15.948 5.234 2.317 1.00 72.19 126 VAL A C 1
ATOM 1044 O O . VAL A 1 126 ? 15.408 4.477 1.511 1.00 72.19 126 VAL A O 1
ATOM 1047 N N . ILE A 1 127 ? 16.788 6.205 1.949 1.00 68.88 127 ILE A N 1
ATOM 1048 C CA . ILE A 1 127 ? 17.206 6.467 0.566 1.00 68.88 127 ILE A CA 1
ATOM 1049 C C . ILE A 1 127 ? 18.033 5.297 0.032 1.00 68.88 127 ILE A C 1
ATOM 1051 O O . ILE A 1 127 ? 17.674 4.751 -1.000 1.00 68.88 127 ILE A O 1
ATOM 1055 N N . ALA A 1 128 ? 19.037 4.813 0.762 1.00 63.84 128 ALA A N 1
ATOM 1056 C CA . ALA A 1 128 ? 19.857 3.667 0.369 1.00 63.84 128 ALA A CA 1
ATOM 1057 C C . ALA A 1 128 ? 19.028 2.378 0.219 1.00 63.84 128 ALA A C 1
ATOM 1059 O O . ALA A 1 128 ? 19.219 1.594 -0.713 1.00 63.84 128 ALA A O 1
ATOM 1060 N N . LYS A 1 129 ? 18.041 2.154 1.102 1.00 58.31 129 LYS A N 1
ATOM 1061 C CA . LYS A 1 129 ? 17.053 1.082 0.904 1.00 58.31 129 LYS A CA 1
ATOM 1062 C C . LYS A 1 129 ? 16.182 1.355 -0.314 1.00 58.31 129 LYS A C 1
ATOM 1064 O O . LYS A 1 129 ? 15.900 0.413 -1.043 1.00 58.31 129 LYS A O 1
ATOM 1069 N N . ARG A 1 130 ? 15.755 2.598 -0.552 1.00 52.97 130 ARG A N 1
ATOM 1070 C CA . ARG A 1 130 ? 14.987 2.966 -1.743 1.00 52.97 130 ARG A CA 1
ATOM 1071 C C . ARG A 1 130 ? 15.798 2.684 -3.000 1.00 52.97 130 ARG A C 1
ATOM 1073 O O . ARG A 1 130 ? 15.254 1.987 -3.828 1.00 52.97 130 ARG A O 1
ATOM 1080 N N . GLU A 1 131 ? 17.075 3.054 -3.082 1.00 45.09 131 GLU A N 1
ATOM 1081 C CA . GLU A 1 131 ? 17.994 2.721 -4.185 1.00 45.09 131 GLU A CA 1
ATOM 1082 C C . GLU A 1 131 ? 18.195 1.217 -4.400 1.00 45.09 131 GLU A C 1
ATOM 1084 O O . GLU A 1 131 ? 18.432 0.782 -5.521 1.00 45.09 131 GLU A O 1
ATOM 1089 N N . LYS A 1 132 ? 18.053 0.390 -3.358 1.00 43.38 132 LYS A N 1
ATOM 1090 C CA . LYS A 1 132 ? 17.983 -1.072 -3.521 1.00 43.38 132 LYS A CA 1
ATOM 1091 C C . LYS A 1 132 ? 16.697 -1.547 -4.219 1.00 43.38 132 LYS A C 1
ATOM 1093 O O . LYS A 1 132 ? 16.694 -2.659 -4.741 1.00 43.38 132 LYS A O 1
ATOM 1098 N N . TYR A 1 133 ? 15.624 -0.750 -4.206 1.00 37.75 133 TYR A N 1
ATOM 1099 C CA . TYR A 1 133 ? 14.299 -1.069 -4.763 1.00 37.75 133 TYR A CA 1
ATOM 1100 C C . TYR A 1 133 ? 13.883 -0.205 -5.965 1.00 37.75 133 TYR A C 1
ATOM 1102 O O . TYR A 1 133 ? 12.976 -0.603 -6.692 1.00 37.75 133 TYR A O 1
ATOM 1110 N N . THR A 1 134 ? 14.487 0.964 -6.179 1.00 38.72 134 THR A N 1
ATOM 1111 C CA . THR A 1 134 ? 14.474 1.660 -7.462 1.00 38.72 134 THR A CA 1
ATOM 1112 C C . THR A 1 134 ? 15.462 0.921 -8.334 1.00 38.72 134 THR A C 1
ATOM 1114 O O . THR A 1 134 ? 16.641 0.815 -8.004 1.00 38.72 134 THR A O 1
ATOM 1117 N N . PHE A 1 135 ? 14.973 0.363 -9.429 1.00 44.22 135 PHE A N 1
ATOM 1118 C CA . PHE A 1 135 ? 15.847 -0.183 -10.447 1.00 44.22 135 PHE A CA 1
ATOM 1119 C C . PHE A 1 135 ? 16.666 0.992 -10.985 1.00 44.22 135 PHE A C 1
ATOM 1121 O O . PHE A 1 135 ? 16.128 1.826 -11.705 1.00 44.22 135 PHE A O 1
ATOM 1128 N N . LYS A 1 136 ? 17.930 1.121 -10.552 1.00 45.84 136 LYS A N 1
ATOM 1129 C CA . LYS A 1 136 ? 18.897 1.923 -11.306 1.00 45.84 136 LYS A CA 1
ATOM 1130 C C . LYS A 1 136 ? 18.897 1.348 -12.718 1.00 45.84 136 LYS A C 1
ATOM 1132 O O . LYS A 1 136 ? 18.833 0.120 -12.858 1.00 45.84 136 LYS A O 1
ATOM 1137 N N . GLU A 1 137 ? 18.887 2.227 -13.715 1.00 52.09 137 GLU A N 1
ATOM 1138 C CA . GLU A 1 137 ? 19.073 1.823 -15.105 1.00 52.09 137 GLU A CA 1
ATOM 1139 C C . GLU A 1 137 ? 20.259 0.870 -15.159 1.00 52.09 137 GLU A C 1
ATOM 1141 O O . GLU A 1 137 ? 21.264 1.056 -14.464 1.00 52.09 137 GLU A O 1
ATOM 1146 N N . VAL A 1 138 ? 20.082 -0.236 -15.870 1.00 55.22 138 VAL A N 1
ATOM 1147 C CA . VAL A 1 138 ? 21.157 -1.207 -15.982 1.00 55.22 138 VAL A CA 1
ATOM 1148 C C . VAL A 1 138 ? 22.215 -0.583 -16.883 1.00 55.22 138 VAL A C 1
ATOM 1150 O O . VAL A 1 138 ? 22.058 -0.569 -18.094 1.00 55.22 138 VAL A O 1
ATOM 1153 N N . GLU A 1 139 ? 23.262 -0.023 -16.281 1.00 53.78 139 GLU A N 1
ATOM 1154 C CA . GLU A 1 139 ? 24.401 0.527 -17.015 1.00 53.78 139 GLU A CA 1
ATOM 1155 C C . GLU A 1 139 ? 25.168 -0.603 -17.736 1.00 53.78 139 GLU A C 1
ATOM 1157 O O . GLU A 1 139 ? 25.403 -1.692 -17.184 1.00 53.78 139 GLU A O 1
ATOM 1162 N N . GLY A 1 140 ? 25.547 -0.343 -18.990 1.00 63.16 140 GLY A N 1
ATOM 1163 C CA . GLY A 1 140 ? 26.256 -1.266 -19.882 1.00 63.16 140 GLY A CA 1
ATOM 1164 C C . GLY A 1 140 ? 25.352 -1.982 -20.891 1.00 63.16 140 GLY A C 1
ATOM 1165 O O . GLY A 1 140 ? 24.162 -1.703 -20.990 1.00 63.16 140 GLY A O 1
ATOM 1166 N N . GLU A 1 141 ? 25.927 -2.923 -21.640 1.00 74.31 141 GLU A N 1
ATOM 1167 C CA . GLU A 1 141 ? 25.230 -3.627 -22.721 1.00 74.31 141 GLU A CA 1
ATOM 1168 C C . GLU A 1 141 ? 24.029 -4.441 -22.206 1.00 74.31 141 GLU A C 1
ATOM 1170 O O . GLU A 1 141 ? 24.039 -4.989 -21.085 1.00 74.31 141 GLU A O 1
ATOM 1175 N N . VAL A 1 142 ? 22.974 -4.475 -23.022 1.00 83.56 142 VAL A N 1
ATOM 1176 C CA . VAL A 1 142 ? 21.758 -5.240 -22.757 1.00 83.56 142 VAL A CA 1
ATOM 1177 C C . VAL A 1 142 ? 22.002 -6.703 -23.122 1.00 83.56 142 VAL A C 1
ATOM 1179 O O . VAL A 1 142 ? 22.428 -7.001 -24.227 1.00 83.56 142 VAL A O 1
ATOM 1182 N N . VAL A 1 143 ? 21.709 -7.613 -22.192 1.00 87.69 143 VAL A N 1
ATOM 1183 C CA . VAL A 1 143 ? 21.910 -9.060 -22.365 1.00 87.69 143 VAL A CA 1
ATOM 1184 C C . VAL A 1 143 ? 20.549 -9.729 -22.547 1.00 87.69 143 VAL A C 1
ATOM 1186 O O . VAL A 1 143 ? 19.865 -10.004 -21.558 1.00 87.69 143 VAL A O 1
ATOM 1189 N N . GLU A 1 144 ? 20.119 -9.971 -23.787 1.00 88.50 144 GLU A N 1
ATOM 1190 C CA . GLU A 1 144 ? 18.793 -10.548 -24.072 1.00 88.50 144 GLU A CA 1
ATOM 1191 C C . GLU A 1 144 ? 18.602 -11.936 -23.424 1.00 88.50 144 GLU A C 1
ATOM 1193 O O . GLU A 1 144 ? 17.505 -12.273 -22.972 1.00 88.50 144 GLU A O 1
ATOM 1198 N N . GLU A 1 145 ? 19.677 -12.711 -23.256 1.00 91.00 145 GLU A N 1
ATOM 1199 C CA . GLU A 1 145 ? 19.699 -14.031 -22.607 1.00 91.00 145 GLU A CA 1
ATOM 1200 C C . GLU A 1 145 ? 19.325 -13.967 -21.120 1.00 91.00 145 GLU A C 1
ATOM 1202 O O . GLU A 1 145 ? 18.886 -14.955 -20.526 1.00 91.00 145 GLU A O 1
ATOM 1207 N N . ALA A 1 146 ? 19.478 -12.798 -20.495 1.00 92.38 146 ALA A N 1
ATOM 1208 C CA . ALA A 1 146 ? 19.093 -12.573 -19.109 1.00 92.38 146 ALA A CA 1
ATOM 1209 C C . ALA A 1 146 ? 17.620 -12.159 -18.954 1.00 92.38 146 ALA A C 1
ATOM 1211 O O . ALA A 1 146 ? 17.162 -11.937 -17.823 1.00 92.38 146 ALA A O 1
ATOM 1212 N N . PHE A 1 147 ? 16.867 -12.013 -20.051 1.00 93.44 147 PHE A N 1
ATOM 1213 C CA . PHE A 1 147 ? 15.474 -11.587 -19.982 1.00 93.44 147 PHE A CA 1
ATOM 1214 C C . PHE A 1 147 ? 14.590 -12.584 -19.223 1.00 93.44 147 PHE A C 1
ATOM 1216 O O . PHE A 1 147 ? 14.741 -13.800 -19.344 1.00 93.44 147 PHE A O 1
ATOM 1223 N N . PRO A 1 148 ? 13.619 -12.082 -18.436 1.00 94.00 148 PRO A N 1
ATOM 1224 C CA . PRO A 1 148 ? 12.602 -12.933 -17.842 1.00 94.00 148 PRO A CA 1
ATOM 1225 C C . PRO A 1 148 ? 11.799 -13.669 -18.923 1.00 94.00 148 PRO A C 1
ATOM 1227 O O . PRO A 1 148 ? 11.458 -13.056 -19.936 1.00 94.00 148 PRO A O 1
ATOM 1230 N N . PRO A 1 149 ? 11.353 -14.914 -18.675 1.00 93.19 149 PRO A N 1
ATOM 1231 C CA . PRO A 1 149 ? 10.615 -15.703 -19.664 1.00 93.19 149 PRO A CA 1
ATOM 1232 C C . PRO A 1 149 ? 9.324 -15.024 -20.142 1.00 93.19 149 PRO A C 1
ATOM 1234 O O . PRO A 1 149 ? 8.907 -15.215 -21.280 1.00 93.19 149 PRO A O 1
ATOM 1237 N N . CYS A 1 150 ? 8.690 -14.200 -19.298 1.00 94.12 150 CYS A N 1
ATOM 1238 C CA . CYS A 1 150 ? 7.538 -13.396 -19.705 1.00 94.12 150 CYS A CA 1
ATOM 1239 C C . CYS A 1 150 ? 7.897 -12.316 -20.737 1.00 94.12 150 CYS A C 1
ATOM 1241 O O . CYS A 1 150 ? 7.121 -12.095 -21.657 1.00 94.12 150 CYS A O 1
ATOM 124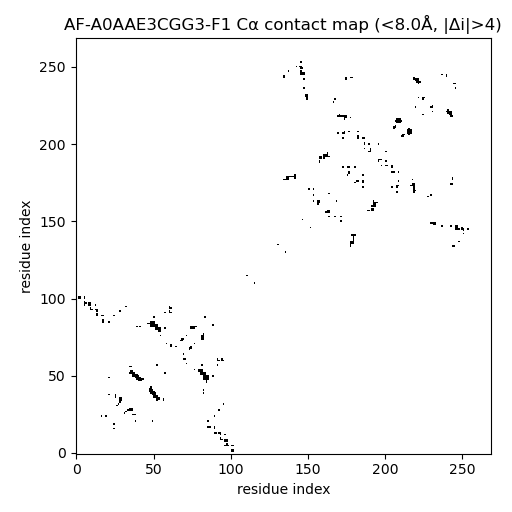3 N N . ILE A 1 151 ? 9.058 -11.669 -20.616 1.00 95.38 151 ILE A N 1
ATOM 1244 C CA . ILE A 1 151 ? 9.518 -10.656 -21.573 1.00 95.38 151 ILE A CA 1
ATOM 1245 C C . ILE A 1 151 ? 9.938 -11.322 -22.882 1.00 95.38 151 ILE A C 1
ATOM 1247 O O . ILE A 1 151 ? 9.485 -10.901 -23.943 1.00 95.38 151 ILE A O 1
ATOM 1251 N N . SER A 1 152 ? 10.713 -12.409 -22.814 1.00 94.19 152 SER A N 1
ATOM 1252 C CA . SER A 1 152 ? 11.119 -13.172 -24.002 1.00 94.19 152 SER A CA 1
ATOM 1253 C C . SER A 1 152 ? 9.909 -13.665 -24.800 1.00 94.19 152 SER A C 1
ATOM 1255 O O . SER A 1 152 ? 9.915 -13.635 -26.030 1.00 94.19 152 SER A O 1
ATOM 1257 N N . ALA A 1 153 ? 8.830 -14.060 -24.118 1.00 93.94 153 ALA A N 1
ATOM 1258 C CA . ALA A 1 153 ? 7.592 -14.458 -24.775 1.00 93.94 153 ALA A CA 1
ATOM 1259 C C . ALA A 1 153 ? 6.858 -13.298 -25.462 1.00 93.94 153 ALA A C 1
ATOM 1261 O O . ALA A 1 153 ? 6.308 -13.504 -26.543 1.00 93.94 153 ALA A O 1
ATOM 1262 N N . LEU A 1 154 ? 6.869 -12.092 -24.879 1.00 94.88 154 LEU A N 1
ATOM 1263 C CA . LEU A 1 154 ? 6.298 -10.899 -25.512 1.00 94.88 154 LEU A CA 1
ATOM 1264 C C . LEU A 1 154 ? 7.069 -10.509 -26.776 1.00 94.88 154 LEU A C 1
ATOM 1266 O O . LEU A 1 154 ? 6.450 -10.263 -27.805 1.00 94.88 154 LEU A O 1
ATOM 1270 N N . ILE A 1 155 ? 8.403 -10.532 -26.725 1.00 92.81 155 ILE A N 1
ATOM 1271 C CA . ILE A 1 155 ? 9.255 -10.296 -27.902 1.00 92.81 155 IL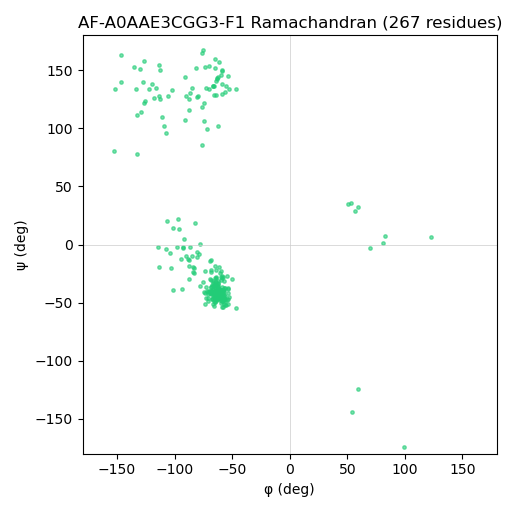E A CA 1
ATOM 1272 C C . ILE A 1 155 ? 8.984 -11.360 -28.970 1.00 92.81 155 ILE A C 1
ATOM 1274 O O . ILE A 1 155 ? 8.802 -11.044 -30.140 1.00 92.81 155 ILE A O 1
ATOM 1278 N N . SER A 1 156 ? 8.876 -12.628 -28.567 1.00 92.00 156 SER A N 1
ATOM 1279 C CA . SER A 1 156 ? 8.565 -13.719 -29.495 1.00 92.00 156 SER A CA 1
ATOM 1280 C C . SER A 1 156 ? 7.175 -13.582 -30.127 1.00 92.00 156 SER A C 1
ATOM 1282 O O . SER A 1 156 ? 6.979 -14.013 -31.256 1.00 92.00 156 SER A O 1
ATOM 1284 N N . ALA A 1 157 ? 6.197 -13.020 -29.412 1.00 91.75 157 ALA A N 1
ATOM 1285 C CA . ALA A 1 157 ? 4.869 -12.745 -29.957 1.00 91.75 157 ALA A CA 1
ATOM 1286 C C . ALA A 1 157 ? 4.913 -11.630 -31.012 1.00 91.75 157 ALA A C 1
ATOM 1288 O O . ALA A 1 157 ? 4.318 -11.793 -32.075 1.00 91.75 157 ALA A O 1
ATOM 1289 N N . ILE A 1 158 ? 5.678 -10.562 -30.760 1.00 89.94 158 ILE A N 1
ATOM 1290 C CA . ILE A 1 158 ? 5.928 -9.489 -31.736 1.00 89.94 158 ILE A CA 1
ATOM 1291 C C . ILE A 1 158 ? 6.584 -10.040 -33.003 1.00 89.94 158 ILE A C 1
ATOM 1293 O O . ILE A 1 158 ? 6.051 -9.827 -34.084 1.00 89.94 158 ILE A O 1
ATOM 1297 N N . ARG A 1 159 ? 7.648 -10.845 -32.864 1.00 88.25 159 ARG A N 1
ATOM 1298 C CA . ARG A 1 159 ? 8.352 -11.472 -34.002 1.00 88.25 159 ARG A CA 1
ATOM 1299 C C . ARG A 1 159 ? 7.477 -12.417 -34.832 1.00 88.25 159 ARG A C 1
ATOM 1301 O O . ARG A 1 159 ? 7.815 -12.751 -35.960 1.00 88.25 159 ARG A O 1
ATOM 1308 N N . ARG A 1 160 ? 6.360 -12.889 -34.268 1.00 90.00 160 ARG A N 1
ATOM 1309 C CA . ARG A 1 160 ? 5.335 -13.684 -34.969 1.00 90.00 160 ARG A CA 1
ATOM 1310 C C . ARG A 1 160 ? 4.166 -12.830 -35.473 1.00 90.00 160 ARG A C 1
ATOM 1312 O O . ARG A 1 160 ? 3.109 -13.382 -35.772 1.00 90.00 160 ARG A O 1
ATOM 1319 N N . SER A 1 161 ? 4.317 -11.507 -35.482 1.00 87.31 161 SER A N 1
ATOM 1320 C CA . SER A 1 161 ? 3.287 -10.527 -35.839 1.00 87.31 161 SER A CA 1
ATOM 1321 C C . SER A 1 161 ? 1.964 -10.738 -35.091 1.00 87.31 161 SER A C 1
ATOM 1323 O O . SER A 1 161 ? 0.880 -10.522 -35.633 1.00 87.31 161 SER A O 1
ATOM 1325 N N . GLN A 1 162 ? 2.028 -11.178 -33.830 1.00 87.38 162 GLN A N 1
ATOM 1326 C CA . GLN A 1 162 ? 0.841 -11.331 -32.989 1.00 87.38 162 GLN A CA 1
ATOM 1327 C C . GLN A 1 162 ? 0.494 -9.990 -32.325 1.00 87.38 162 GLN A C 1
ATOM 1329 O O . GLN A 1 162 ? 1.383 -9.338 -31.768 1.00 87.38 162 GLN A O 1
ATOM 1334 N N . PRO A 1 163 ? -0.787 -9.579 -32.315 1.00 85.88 163 PRO A N 1
ATOM 1335 C CA . PRO A 1 163 ? -1.191 -8.347 -31.652 1.00 85.88 163 PRO A CA 1
ATOM 1336 C C . PRO A 1 163 ? -0.994 -8.465 -30.137 1.00 85.88 163 PRO A C 1
ATOM 1338 O O . PRO A 1 163 ? -1.344 -9.473 -29.516 1.00 85.88 163 PRO A O 1
ATOM 1341 N N . LEU A 1 164 ? -0.456 -7.407 -29.527 1.00 90.31 164 LEU A N 1
ATOM 1342 C CA . LEU A 1 164 ? -0.267 -7.333 -28.080 1.00 90.31 164 LEU A CA 1
ATOM 1343 C C . LEU A 1 164 ? -1.345 -6.467 -27.414 1.00 90.31 164 LEU A C 1
ATOM 1345 O O . LEU A 1 164 ? -1.558 -5.328 -27.844 1.00 90.31 164 LEU A O 1
ATOM 1349 N N . PRO A 1 165 ? -1.964 -6.931 -26.308 1.00 91.88 165 PRO A N 1
ATOM 1350 C CA . PRO A 1 165 ? -2.886 -6.105 -25.538 1.00 91.88 165 PRO A CA 1
ATOM 1351 C C . PRO A 1 165 ? -2.158 -4.916 -24.897 1.00 91.88 165 PRO A C 1
ATOM 1353 O O . PRO A 1 165 ? -0.948 -4.952 -24.663 1.00 91.88 165 PRO A O 1
ATOM 1356 N N . HIS A 1 166 ? -2.907 -3.872 -24.535 1.00 91.25 166 HIS A N 1
ATOM 1357 C CA . HIS A 1 166 ? -2.346 -2.644 -23.960 1.00 91.25 166 HIS A CA 1
ATOM 1358 C C . HIS A 1 166 ? -1.442 -2.899 -22.739 1.00 91.25 166 HIS A C 1
ATOM 1360 O O . HIS A 1 166 ? -0.351 -2.340 -22.638 1.00 91.25 166 HIS A O 1
ATOM 1366 N N . SER A 1 167 ? -1.846 -3.804 -21.842 1.00 94.62 167 SER A N 1
ATOM 1367 C CA . SER A 1 167 ? -1.048 -4.192 -20.672 1.00 94.62 167 SER A CA 1
ATOM 1368 C C . SER A 1 167 ? 0.283 -4.855 -21.048 1.00 94.62 167 SER A C 1
ATOM 1370 O O . SER A 1 167 ? 1.289 -4.621 -20.375 1.00 94.62 167 SER A O 1
ATOM 1372 N N . ALA A 1 168 ? 0.318 -5.647 -22.124 1.00 95.25 168 ALA A N 1
ATOM 1373 C CA . ALA A 1 168 ? 1.533 -6.277 -22.636 1.00 95.25 168 ALA A CA 1
ATOM 1374 C C . ALA A 1 168 ? 2.473 -5.247 -23.266 1.00 95.25 168 ALA A C 1
ATOM 1376 O O . ALA A 1 168 ? 3.655 -5.234 -22.927 1.00 95.25 168 ALA A O 1
ATOM 1377 N N . ARG A 1 169 ? 1.937 -4.343 -24.100 1.00 94.75 169 ARG A N 1
ATOM 1378 C CA . ARG A 1 169 ? 2.694 -3.224 -24.684 1.00 94.75 169 ARG A CA 1
ATOM 1379 C C . ARG A 1 169 ? 3.336 -2.377 -23.590 1.00 94.75 169 ARG A C 1
ATOM 1381 O O . ARG A 1 169 ? 4.549 -2.214 -23.579 1.00 94.75 169 ARG A O 1
ATOM 1388 N N . PHE A 1 170 ? 2.548 -1.938 -22.604 1.00 96.25 170 PHE A N 1
ATOM 1389 C CA . PHE A 1 170 ? 3.058 -1.174 -21.463 1.00 96.25 170 PHE A CA 1
ATOM 1390 C C . PHE A 1 170 ? 4.160 -1.930 -20.712 1.00 96.25 170 PHE A C 1
ATOM 1392 O O . PHE A 1 170 ? 5.206 -1.358 -20.406 1.00 96.25 170 PHE A O 1
ATOM 1399 N N . THR A 1 171 ? 3.945 -3.218 -20.425 1.00 97.12 171 THR A N 1
ATOM 1400 C CA . THR A 1 171 ? 4.911 -4.048 -19.692 1.00 97.12 171 THR A CA 1
ATOM 1401 C C . THR A 1 171 ? 6.229 -4.191 -20.444 1.00 97.12 171 THR A C 1
ATOM 1403 O O . THR A 1 171 ? 7.288 -4.033 -19.839 1.00 97.12 171 THR A O 1
ATOM 1406 N N . LEU A 1 172 ? 6.173 -4.465 -21.749 1.00 96.25 172 LEU A N 1
ATOM 1407 C CA . LEU A 1 172 ? 7.359 -4.625 -22.579 1.00 96.25 172 LEU A CA 1
ATOM 1408 C C . LEU A 1 172 ? 8.114 -3.301 -22.717 1.00 96.25 172 LEU A C 1
ATOM 1410 O O . LEU A 1 172 ? 9.298 -3.246 -22.398 1.00 96.25 172 LEU A O 1
ATOM 1414 N N . THR A 1 173 ? 7.421 -2.227 -23.100 1.00 96.06 173 THR A N 1
ATOM 1415 C CA . THR A 1 173 ? 8.011 -0.893 -23.271 1.00 96.06 173 THR A CA 1
ATOM 1416 C C . THR A 1 173 ? 8.681 -0.410 -21.991 1.00 96.06 173 THR A C 1
ATOM 1418 O O . THR A 1 173 ? 9.852 -0.038 -21.998 1.00 96.06 173 THR A O 1
ATOM 1421 N N . SER A 1 174 ? 7.968 -0.455 -20.863 1.00 96.25 174 SER A N 1
ATOM 1422 C CA . SER A 1 174 ? 8.533 -0.023 -19.582 1.00 96.25 174 SER A CA 1
ATOM 1423 C C . SER A 1 174 ? 9.701 -0.908 -19.142 1.00 96.25 174 SER A C 1
ATOM 1425 O O . SER A 1 174 ? 10.663 -0.386 -18.588 1.00 96.25 174 SER A O 1
ATOM 1427 N N . PHE A 1 175 ? 9.689 -2.218 -19.410 1.00 96.06 175 PHE A N 1
ATOM 1428 C CA . PHE A 1 175 ? 10.839 -3.079 -19.126 1.00 96.06 175 PHE A CA 1
ATOM 1429 C C . PHE A 1 175 ? 12.058 -2.714 -19.985 1.00 96.06 175 PHE A C 1
ATOM 1431 O O . PHE A 1 175 ? 13.114 -2.442 -19.416 1.00 96.06 175 PHE A O 1
ATOM 1438 N N . LEU A 1 176 ? 11.906 -2.649 -21.314 1.00 94.12 176 LEU A N 1
ATOM 1439 C CA . LEU A 1 176 ? 12.998 -2.378 -22.259 1.00 94.12 176 LEU A CA 1
ATOM 1440 C C . LEU A 1 176 ? 13.685 -1.035 -21.972 1.00 94.12 176 LEU A C 1
ATOM 1442 O O . LEU A 1 176 ? 14.910 -0.971 -21.869 1.00 94.12 176 LEU A O 1
ATOM 1446 N N . LEU A 1 177 ? 12.900 0.014 -21.712 1.00 93.19 177 LEU A N 1
ATOM 1447 C CA . LEU A 1 177 ? 13.423 1.335 -21.345 1.00 93.19 177 LEU A CA 1
ATOM 1448 C C . LEU A 1 177 ? 14.177 1.340 -20.004 1.00 93.19 177 LEU A C 1
ATOM 1450 O O . LEU A 1 177 ? 15.044 2.185 -19.786 1.00 93.19 177 LEU A O 1
ATOM 1454 N N . ASN A 1 178 ? 13.837 0.449 -19.068 1.00 92.19 178 ASN A N 1
ATOM 1455 C CA . ASN A 1 178 ? 14.525 0.355 -17.773 1.00 92.19 178 ASN A CA 1
ATOM 1456 C C . ASN A 1 178 ? 15.798 -0.506 -17.839 1.00 92.19 178 ASN A C 1
ATOM 1458 O O . ASN A 1 178 ? 16.678 -0.335 -16.995 1.00 92.19 178 ASN A O 1
ATOM 1462 N N . VAL A 1 179 ? 15.906 -1.423 -18.809 1.00 90.56 179 VAL A N 1
ATOM 1463 C CA . VAL A 1 179 ? 17.120 -2.235 -19.013 1.00 90.56 179 VAL A CA 1
ATOM 1464 C C . VAL A 1 179 ? 18.130 -1.607 -19.970 1.00 90.56 179 VAL A C 1
ATOM 1466 O O . VAL A 1 179 ? 19.246 -2.106 -20.019 1.00 90.56 179 VAL A O 1
ATOM 1469 N N . GLY A 1 180 ? 17.761 -0.529 -20.674 1.00 87.25 180 GLY A N 1
ATOM 1470 C CA . GLY A 1 180 ? 18.693 0.304 -21.444 1.00 87.25 180 GLY A CA 1
ATOM 1471 C C . GLY A 1 180 ? 18.387 0.458 -22.937 1.00 87.25 180 GLY A C 1
ATOM 1472 O O . GLY A 1 180 ? 19.192 1.062 -23.638 1.00 87.25 180 GLY A O 1
ATOM 1473 N N . TYR A 1 181 ? 17.254 -0.042 -23.451 1.00 86.94 181 TYR A N 1
ATOM 1474 C CA . TYR A 1 181 ? 16.919 0.184 -24.864 1.00 86.94 181 TYR A CA 1
ATOM 1475 C C . TYR A 1 181 ? 16.634 1.667 -25.128 1.00 86.94 181 TYR A C 1
ATOM 1477 O O . TYR A 1 181 ? 15.878 2.284 -24.365 1.00 86.94 181 TYR A O 1
ATOM 1485 N N . PRO A 1 182 ? 17.156 2.232 -26.232 1.00 87.56 182 PRO A N 1
ATOM 1486 C CA . PRO A 1 182 ? 16.789 3.573 -26.652 1.00 87.56 182 PRO A CA 1
ATOM 1487 C C . PRO A 1 182 ? 15.345 3.593 -27.170 1.00 87.56 182 PRO A C 1
ATOM 1489 O O . PRO A 1 182 ? 14.827 2.591 -27.670 1.00 87.56 182 PRO A O 1
ATOM 1492 N N . VAL A 1 183 ? 14.703 4.760 -27.075 1.00 89.50 183 VAL A N 1
ATOM 1493 C CA . VAL A 1 183 ? 13.302 4.967 -27.486 1.00 89.50 183 VAL A CA 1
ATOM 1494 C C . VAL A 1 183 ? 13.054 4.493 -28.919 1.00 89.50 183 VAL A C 1
ATOM 1496 O O . VAL A 1 183 ? 12.107 3.743 -29.143 1.00 89.50 183 VAL A O 1
ATOM 1499 N N . GLU A 1 184 ? 13.940 4.835 -29.859 1.00 87.19 184 GLU A N 1
ATOM 1500 C CA . GLU A 1 184 ? 13.797 4.431 -31.264 1.00 87.19 184 GLU A CA 1
ATOM 1501 C C . GLU A 1 184 ? 13.844 2.911 -31.458 1.00 87.19 184 GLU A C 1
ATOM 1503 O O . GLU A 1 184 ? 13.048 2.371 -32.222 1.00 87.19 184 GLU A O 1
ATOM 1508 N N . SER A 1 185 ? 14.701 2.187 -30.729 1.00 87.50 185 SER A N 1
ATOM 1509 C CA . SER A 1 185 ? 14.733 0.719 -30.812 1.00 87.50 185 SER A CA 1
ATOM 1510 C C . SER A 1 185 ? 13.451 0.091 -30.273 1.00 87.50 185 SER A C 1
ATOM 1512 O O . SER A 1 185 ? 12.982 -0.906 -30.817 1.00 87.50 185 SER A O 1
ATOM 1514 N N . VAL A 1 186 ? 12.851 0.678 -29.231 1.00 92.06 186 VAL A N 1
ATOM 1515 C CA . VAL A 1 186 ? 11.566 0.200 -28.702 1.00 92.06 186 VAL A CA 1
ATOM 1516 C C . VAL A 1 186 ? 10.427 0.475 -29.685 1.00 92.06 186 VAL A C 1
ATOM 1518 O O . VAL A 1 186 ? 9.569 -0.385 -29.856 1.00 92.06 186 VAL A O 1
ATOM 1521 N N . ILE A 1 187 ? 10.413 1.634 -30.351 1.00 90.38 187 ILE A N 1
ATOM 1522 C CA . ILE A 1 187 ? 9.420 1.948 -31.392 1.00 90.38 187 ILE A CA 1
ATOM 1523 C C . ILE A 1 187 ? 9.571 0.986 -32.573 1.00 90.38 187 ILE A C 1
ATOM 1525 O O . ILE A 1 187 ? 8.579 0.400 -33.005 1.00 90.38 187 ILE A O 1
ATOM 1529 N N . SER A 1 188 ? 10.807 0.781 -33.038 1.00 87.44 188 SER A N 1
ATOM 1530 C CA . SER A 1 188 ? 11.130 -0.119 -34.148 1.00 87.44 188 SER A CA 1
ATOM 1531 C C . SER A 1 188 ? 10.666 -1.552 -33.883 1.00 87.44 188 SER A C 1
ATOM 1533 O O . SER A 1 188 ? 10.068 -2.171 -34.759 1.00 87.44 188 SER A O 1
ATOM 1535 N N . LEU A 1 189 ? 10.806 -2.046 -32.648 1.00 89.06 189 LEU A N 1
ATOM 1536 C CA . LEU A 1 189 ? 10.309 -3.370 -32.265 1.00 89.06 189 LEU A CA 1
ATOM 1537 C C . LEU A 1 189 ? 8.802 -3.535 -32.530 1.00 89.06 189 LEU A C 1
ATOM 1539 O O . LEU A 1 189 ? 8.362 -4.600 -32.945 1.00 89.06 189 LEU A O 1
ATOM 1543 N N . PHE A 1 190 ? 7.992 -2.495 -32.319 1.00 89.12 190 PHE A N 1
ATOM 1544 C CA . PHE A 1 190 ? 6.553 -2.573 -32.582 1.00 89.12 190 PHE A CA 1
ATOM 1545 C C . PHE A 1 190 ? 6.188 -2.441 -34.064 1.00 89.12 190 PHE A C 1
ATOM 1547 O O . PHE A 1 190 ? 5.031 -2.673 -34.396 1.00 89.12 190 PHE A O 1
ATOM 1554 N N . SER A 1 191 ? 7.122 -2.118 -34.961 1.00 86.75 191 SER A N 1
ATOM 1555 C CA . SER A 1 191 ? 6.825 -2.053 -36.401 1.00 86.75 191 SER A CA 1
ATOM 1556 C C . SER A 1 191 ? 6.447 -3.413 -37.006 1.00 86.75 191 SER A C 1
ATOM 1558 O O . SER A 1 191 ? 5.793 -3.466 -38.043 1.00 86.75 191 SER A O 1
ATOM 1560 N N . GLU A 1 192 ? 6.784 -4.510 -36.320 1.00 79.56 192 GLU A N 1
ATOM 1561 C CA . GLU A 1 192 ? 6.488 -5.886 -36.737 1.00 79.56 192 GLU A CA 1
ATOM 1562 C C . GLU A 1 192 ? 5.046 -6.339 -36.422 1.00 79.56 192 GLU A C 1
ATOM 1564 O O . GLU A 1 192 ? 4.625 -7.408 -36.883 1.00 79.56 192 GLU A O 1
ATOM 1569 N N . VAL A 1 193 ? 4.275 -5.567 -35.633 1.00 84.06 193 VAL A N 1
ATOM 1570 C CA . VAL A 1 193 ? 2.887 -5.929 -35.293 1.00 84.06 193 VAL A CA 1
ATOM 1571 C C . VAL A 1 193 ? 1.860 -5.346 -36.278 1.00 84.06 193 VAL A C 1
ATOM 1573 O O . VAL A 1 193 ? 2.017 -4.212 -36.727 1.00 84.06 193 VAL A O 1
ATOM 1576 N N . PRO A 1 194 ? 0.760 -6.066 -36.589 1.00 79.19 194 PRO A N 1
ATOM 1577 C CA . PRO A 1 194 ? -0.179 -5.667 -37.648 1.00 79.19 194 PRO A CA 1
ATOM 1578 C C . PRO A 1 194 ? -0.920 -4.346 -37.399 1.00 79.19 194 PRO A C 1
ATOM 1580 O O . PRO A 1 194 ? -1.325 -3.671 -38.338 1.00 79.19 194 PRO A O 1
ATOM 1583 N N . ASP A 1 195 ? -1.133 -3.984 -36.135 1.00 83.31 195 ASP A N 1
ATOM 1584 C CA . ASP A 1 195 ? -1.831 -2.772 -35.694 1.00 83.31 195 ASP A CA 1
ATOM 1585 C C . ASP A 1 195 ? -0.856 -1.631 -35.348 1.00 83.31 195 ASP A C 1
ATOM 1587 O O . ASP A 1 195 ? -1.183 -0.729 -34.569 1.00 83.31 195 ASP A O 1
ATOM 1591 N N . PHE A 1 196 ? 0.367 -1.678 -35.886 1.00 88.44 196 PHE A N 1
ATOM 1592 C CA . PHE A 1 196 ? 1.367 -0.646 -35.658 1.00 88.44 196 PHE A CA 1
ATOM 1593 C C . PHE A 1 196 ? 0.927 0.707 -36.222 1.00 88.44 196 PHE A C 1
ATOM 1595 O O . PHE A 1 196 ? 0.568 0.859 -37.388 1.00 88.44 196 PHE A O 1
ATOM 1602 N N . ARG A 1 197 ? 1.009 1.715 -35.357 1.00 88.00 197 ARG A N 1
ATOM 1603 C CA . ARG A 1 197 ? 0.815 3.123 -35.683 1.00 88.00 197 ARG A CA 1
ATOM 1604 C C . ARG A 1 197 ? 1.953 3.911 -35.070 1.00 88.00 197 ARG A C 1
ATOM 1606 O O . ARG A 1 197 ? 2.048 3.976 -33.841 1.00 88.00 197 ARG A O 1
ATOM 1613 N N . GLU A 1 198 ? 2.830 4.453 -35.909 1.00 90.69 198 GLU A N 1
ATOM 1614 C CA . GLU A 1 198 ? 4.064 5.088 -35.444 1.00 90.69 198 GLU A CA 1
ATOM 1615 C C . GLU A 1 198 ? 3.778 6.294 -34.543 1.00 90.69 198 GLU A C 1
ATOM 1617 O O . GLU A 1 198 ? 4.337 6.384 -33.454 1.00 90.69 198 GLU A O 1
ATOM 1622 N N . ASP A 1 199 ? 2.847 7.163 -34.942 1.00 89.75 199 ASP A N 1
ATOM 1623 C CA . ASP A 1 199 ? 2.424 8.352 -34.195 1.00 89.75 199 ASP A CA 1
ATOM 1624 C C . ASP A 1 199 ? 1.989 8.015 -32.757 1.00 89.75 199 ASP A C 1
ATOM 1626 O O . ASP A 1 199 ? 2.485 8.585 -31.780 1.00 89.75 199 ASP A O 1
ATOM 1630 N N . LEU A 1 200 ? 1.100 7.029 -32.621 1.00 88.38 200 LEU A N 1
ATOM 1631 C CA . LEU A 1 200 ? 0.577 6.585 -31.331 1.00 88.38 200 LEU A CA 1
ATOM 1632 C C . LEU A 1 200 ? 1.626 5.828 -30.517 1.00 88.38 200 LEU A C 1
ATOM 1634 O O . LEU A 1 200 ? 1.711 6.006 -29.300 1.00 88.38 200 LEU A O 1
ATOM 1638 N N . THR A 1 201 ? 2.422 4.983 -31.170 1.00 91.19 201 THR A N 1
ATOM 1639 C CA . THR A 1 201 ? 3.447 4.179 -30.497 1.00 91.19 201 THR A CA 1
ATOM 1640 C C . THR A 1 201 ? 4.549 5.076 -29.953 1.00 91.19 201 THR A C 1
ATOM 1642 O O . THR A 1 201 ? 4.890 4.967 -28.776 1.00 91.19 201 THR A O 1
ATOM 1645 N N . ARG A 1 202 ? 5.043 6.022 -30.757 1.00 93.00 202 ARG A N 1
ATOM 1646 C CA . ARG A 1 202 ? 6.031 7.023 -30.345 1.00 93.00 202 ARG A CA 1
ATOM 1647 C C . ARG A 1 202 ? 5.537 7.816 -29.143 1.00 93.00 202 ARG A C 1
ATOM 1649 O O . ARG A 1 202 ? 6.228 7.870 -28.128 1.00 93.00 202 ARG A O 1
ATOM 1656 N N . TYR A 1 203 ? 4.302 8.320 -29.198 1.00 89.19 203 TYR A N 1
ATOM 1657 C CA . TYR A 1 203 ? 3.693 9.028 -28.071 1.00 89.19 203 TYR A CA 1
ATOM 1658 C C . TYR A 1 203 ? 3.666 8.180 -26.788 1.00 89.19 203 TYR A C 1
ATOM 1660 O O . TYR A 1 203 ? 4.054 8.648 -25.714 1.00 89.19 203 TYR A O 1
ATOM 1668 N N . GLN A 1 204 ? 3.245 6.914 -26.885 1.00 91.00 204 GLN A N 1
ATOM 1669 C CA . GLN A 1 204 ? 3.196 6.004 -25.739 1.00 91.00 204 GLN A CA 1
ATOM 1670 C C . GLN A 1 204 ? 4.589 5.714 -25.170 1.00 91.00 204 GLN A C 1
ATOM 1672 O O . GLN A 1 204 ? 4.767 5.756 -23.951 1.00 91.00 204 GLN A O 1
ATOM 1677 N N . VAL A 1 205 ? 5.573 5.436 -26.026 1.00 94.12 205 VAL A N 1
ATOM 1678 C CA . VAL A 1 205 ? 6.944 5.122 -25.604 1.00 94.12 205 VAL A CA 1
ATOM 1679 C C . VAL A 1 205 ? 7.591 6.334 -24.930 1.00 94.12 205 VAL A C 1
ATOM 1681 O O . VAL A 1 205 ? 8.112 6.194 -23.825 1.00 94.12 205 VAL A O 1
ATOM 1684 N N . GLU A 1 206 ? 7.489 7.530 -25.516 1.00 92.12 206 GLU A N 1
ATOM 1685 C CA . GLU A 1 206 ? 8.018 8.772 -24.931 1.00 92.12 206 GLU A CA 1
ATOM 1686 C C . GLU A 1 206 ? 7.367 9.110 -23.583 1.00 92.12 206 GLU A C 1
ATOM 1688 O O . GLU A 1 206 ? 8.037 9.542 -22.638 1.00 92.12 206 GLU A O 1
ATOM 1693 N N . HIS A 1 207 ? 6.054 8.895 -23.463 1.00 89.50 207 HIS A N 1
ATOM 1694 C CA . HIS A 1 207 ? 5.344 9.093 -22.204 1.00 89.50 207 HIS A CA 1
ATOM 1695 C C . HIS A 1 207 ? 5.822 8.110 -21.126 1.00 89.50 207 HIS A C 1
ATOM 1697 O O . HIS A 1 207 ? 6.077 8.521 -19.993 1.00 89.50 207 HIS A O 1
ATOM 1703 N N . ILE A 1 208 ? 6.001 6.830 -21.473 1.00 93.00 208 ILE A N 1
ATOM 1704 C CA . ILE A 1 208 ? 6.517 5.799 -20.556 1.00 93.00 208 ILE A CA 1
ATOM 1705 C C . ILE A 1 208 ? 7.975 6.091 -20.164 1.00 93.00 208 ILE A C 1
ATOM 1707 O O . ILE A 1 208 ? 8.353 5.879 -19.009 1.00 93.00 208 ILE A O 1
ATOM 1711 N N . ALA A 1 209 ? 8.776 6.628 -21.088 1.00 90.38 209 ALA A N 1
ATOM 1712 C CA . ALA A 1 209 ? 10.151 7.059 -20.843 1.00 90.38 209 ALA A CA 1
ATOM 1713 C C . ALA A 1 209 ? 10.252 8.289 -19.921 1.00 90.38 209 ALA A C 1
ATOM 1715 O O . ALA A 1 209 ? 11.336 8.588 -19.426 1.00 90.38 209 ALA A O 1
ATOM 1716 N N . GLY A 1 210 ? 9.142 8.987 -19.661 1.00 87.50 210 GLY A N 1
ATOM 1717 C CA . GLY A 1 210 ? 9.111 10.199 -18.843 1.00 87.50 210 GLY A CA 1
ATOM 1718 C C . GLY A 1 210 ? 9.485 11.476 -19.598 1.00 87.50 210 GLY A C 1
ATOM 1719 O O . GLY A 1 210 ? 9.556 12.530 -18.975 1.00 87.50 210 GLY A O 1
ATOM 1720 N N . MET A 1 211 ? 9.653 11.424 -20.925 1.00 86.25 211 MET A N 1
ATOM 1721 C CA . MET A 1 211 ? 10.004 12.591 -21.752 1.00 86.25 211 MET A CA 1
ATOM 1722 C C . MET A 1 211 ? 8.873 13.628 -21.825 1.00 86.25 211 MET A C 1
ATOM 1724 O O . MET A 1 211 ? 9.121 14.804 -22.067 1.00 86.25 211 MET A O 1
ATOM 1728 N N . ARG A 1 212 ? 7.623 13.199 -21.598 1.00 75.50 212 ARG A N 1
ATOM 1729 C CA . ARG A 1 212 ? 6.431 14.067 -21.637 1.00 75.50 212 ARG A CA 1
ATOM 1730 C C . ARG A 1 212 ? 5.923 14.472 -20.251 1.00 75.50 212 ARG A C 1
ATOM 1732 O O . ARG A 1 212 ? 5.484 15.599 -20.067 1.00 75.50 212 ARG A O 1
ATOM 1739 N N . SER A 1 213 ? 5.947 13.547 -19.291 1.00 75.56 213 SER A N 1
ATOM 1740 C CA . SER A 1 213 ? 5.333 13.708 -17.960 1.00 75.56 213 SER A CA 1
ATOM 1741 C C . SER A 1 213 ? 6.347 13.908 -16.828 1.00 75.56 213 SER A C 1
ATOM 1743 O O . SER A 1 213 ? 5.956 14.043 -15.669 1.00 75.56 213 SER A O 1
ATOM 1745 N N . GLY A 1 214 ? 7.651 13.848 -17.125 1.00 76.38 214 GLY A N 1
ATOM 1746 C CA . GLY A 1 214 ? 8.733 13.860 -16.135 1.00 76.38 214 GLY A CA 1
ATOM 1747 C C . GLY A 1 214 ? 8.825 12.587 -15.282 1.00 76.38 214 GLY A C 1
ATOM 1748 O O . GLY A 1 214 ? 9.734 12.457 -14.466 1.00 76.38 214 GLY A O 1
ATOM 1749 N N . THR A 1 215 ? 7.903 11.632 -15.454 1.00 78.56 215 THR A N 1
ATOM 1750 C CA . THR A 1 215 ? 7.861 10.381 -14.688 1.00 78.56 215 THR A CA 1
ATOM 1751 C C . THR A 1 215 ? 8.205 9.203 -15.586 1.00 78.56 215 THR A C 1
ATOM 1753 O O . THR A 1 215 ? 7.402 8.806 -16.427 1.00 78.56 215 THR A O 1
ATOM 1756 N N . LYS A 1 216 ? 9.379 8.598 -15.377 1.00 86.81 216 LYS A N 1
ATOM 1757 C CA . LYS A 1 216 ? 9.743 7.328 -16.015 1.00 86.81 216 LYS A CA 1
ATOM 1758 C C . LYS A 1 216 ? 8.990 6.178 -15.348 1.00 86.81 216 LYS A C 1
ATOM 1760 O O . LYS A 1 216 ? 9.102 5.957 -14.139 1.00 86.81 216 LYS A O 1
ATOM 1765 N N . TYR A 1 217 ? 8.211 5.444 -16.132 1.00 89.56 217 TYR A N 1
ATOM 1766 C CA . TYR A 1 217 ? 7.413 4.328 -15.637 1.00 89.56 217 TYR A CA 1
ATOM 1767 C C . TYR A 1 217 ? 8.259 3.059 -15.499 1.00 89.56 217 TYR A C 1
ATOM 1769 O O . TYR A 1 217 ? 9.236 2.842 -16.213 1.00 89.56 217 TYR A O 1
ATOM 1777 N N . THR A 1 218 ? 7.858 2.198 -14.566 1.00 92.88 218 THR A N 1
ATOM 1778 C CA . THR A 1 218 ? 8.475 0.884 -14.331 1.00 92.88 218 THR A CA 1
ATOM 1779 C C . THR A 1 218 ? 7.494 -0.222 -14.713 1.00 92.88 218 THR A C 1
ATOM 1781 O O . THR A 1 218 ? 6.280 -0.008 -14.615 1.00 92.88 218 THR A O 1
ATOM 1784 N N . PRO A 1 219 ? 7.982 -1.397 -15.150 1.00 94.56 219 PRO A N 1
ATOM 1785 C CA . PRO A 1 219 ? 7.103 -2.499 -15.498 1.00 94.56 219 PRO A CA 1
ATOM 1786 C C . PRO A 1 219 ? 6.340 -3.010 -14.271 1.00 94.56 219 PRO A C 1
ATOM 1788 O O . PRO A 1 219 ? 6.828 -2.904 -13.142 1.00 94.56 219 PRO A O 1
ATOM 1791 N N . PRO A 1 220 ? 5.137 -3.574 -14.466 1.00 95.19 220 PRO A N 1
ATOM 1792 C CA . PRO A 1 220 ? 4.348 -4.122 -13.374 1.00 95.19 220 PRO A CA 1
ATOM 1793 C C . PRO A 1 220 ? 5.099 -5.230 -12.620 1.00 95.19 220 PRO A C 1
ATOM 1795 O O . PRO A 1 220 ? 5.881 -5.999 -13.182 1.00 95.19 220 PRO A O 1
ATOM 1798 N N . LYS A 1 221 ? 4.812 -5.351 -11.318 1.00 94.38 221 LYS A N 1
ATOM 1799 C CA . LYS A 1 221 ? 5.320 -6.448 -10.477 1.00 94.38 221 LYS A CA 1
ATOM 1800 C C . LYS A 1 221 ? 4.821 -7.798 -10.988 1.00 94.38 221 LYS A C 1
ATOM 1802 O O . LYS A 1 221 ? 3.751 -7.874 -11.589 1.00 94.38 221 LYS A O 1
ATOM 1807 N N . CYS A 1 222 ? 5.533 -8.879 -10.654 1.00 93.75 222 CYS A N 1
ATOM 1808 C CA . CYS A 1 222 ? 5.162 -10.235 -11.077 1.00 93.75 222 CYS A CA 1
ATOM 1809 C C . CYS A 1 222 ? 3.713 -10.592 -10.707 1.00 93.75 222 CYS A C 1
ATOM 1811 O O . CYS A 1 222 ? 3.016 -11.214 -11.496 1.00 93.75 222 CYS A O 1
ATOM 1813 N N . GLU A 1 223 ? 3.240 -10.165 -9.533 1.00 92.19 223 GLU A N 1
ATOM 1814 C CA . GLU A 1 223 ? 1.850 -10.358 -9.100 1.00 92.19 223 GLU A CA 1
ATOM 1815 C C . GLU A 1 223 ? 0.845 -9.692 -10.049 1.00 92.19 223 GLU A C 1
ATOM 1817 O O . GLU A 1 223 ? -0.080 -10.344 -10.519 1.00 92.19 223 GLU A O 1
ATOM 1822 N N . THR A 1 224 ? 1.082 -8.436 -10.425 1.00 93.06 224 THR A N 1
ATOM 1823 C CA . THR A 1 224 ? 0.257 -7.712 -11.400 1.00 93.06 224 THR A CA 1
ATOM 1824 C C . THR A 1 224 ? 0.335 -8.349 -12.792 1.00 93.06 224 THR A C 1
ATOM 1826 O O . THR A 1 224 ? -0.683 -8.491 -13.464 1.00 93.06 224 THR A O 1
ATOM 1829 N N . MET A 1 225 ? 1.518 -8.810 -13.213 1.00 93.88 225 MET A N 1
ATOM 1830 C CA . MET A 1 225 ? 1.674 -9.544 -14.475 1.00 93.88 225 MET A CA 1
ATOM 1831 C C . MET A 1 225 ? 0.884 -10.860 -14.497 1.00 93.88 225 MET A C 1
ATOM 1833 O O . MET A 1 225 ? 0.412 -11.249 -15.563 1.00 93.88 225 MET A O 1
ATOM 1837 N N . ARG A 1 226 ? 0.703 -11.540 -13.354 1.00 91.88 226 ARG A N 1
ATOM 1838 C CA . ARG A 1 226 ? -0.176 -12.722 -13.259 1.00 91.88 226 ARG A CA 1
ATOM 1839 C C . ARG A 1 226 ? -1.636 -12.343 -13.475 1.00 91.88 226 ARG A C 1
ATOM 1841 O O . ARG A 1 226 ? -2.312 -13.018 -14.242 1.00 91.88 226 ARG A O 1
ATOM 1848 N N . THR A 1 227 ? -2.096 -11.240 -12.883 1.00 91.94 227 THR A N 1
ATOM 1849 C CA . THR A 1 227 ? -3.453 -10.719 -13.121 1.00 91.94 227 THR A CA 1
ATOM 1850 C C . THR A 1 227 ? -3.686 -10.415 -14.601 1.00 91.94 227 THR A C 1
ATOM 1852 O O . THR A 1 227 ? -4.739 -10.739 -15.139 1.00 91.94 227 THR A O 1
ATOM 1855 N N . TYR A 1 228 ? -2.682 -9.865 -15.289 1.00 92.69 228 TYR A N 1
ATOM 1856 C CA . TYR A 1 228 ? -2.733 -9.610 -16.733 1.00 92.69 228 TYR A CA 1
ATOM 1857 C C . TYR A 1 228 ? -2.499 -10.851 -17.606 1.00 92.69 228 TYR A C 1
ATOM 1859 O O . TYR A 1 228 ? -2.499 -10.728 -18.827 1.00 92.69 228 TYR A O 1
ATOM 1867 N N . ARG A 1 229 ? -2.286 -12.033 -17.007 1.00 92.06 229 ARG A N 1
ATOM 1868 C CA . ARG A 1 229 ? -1.938 -13.288 -17.698 1.00 92.06 229 ARG A CA 1
ATOM 1869 C C . ARG A 1 229 ? -0.669 -13.199 -18.561 1.00 92.06 229 ARG A C 1
ATOM 1871 O O . ARG A 1 229 ? -0.522 -13.923 -19.535 1.00 92.06 229 ARG A O 1
ATOM 1878 N N . LEU A 1 230 ? 0.272 -12.334 -18.179 1.00 93.38 230 LEU A N 1
ATOM 1879 C CA . LEU A 1 230 ? 1.570 -12.158 -18.849 1.00 93.38 230 LEU A CA 1
ATOM 1880 C C . LEU A 1 230 ? 2.692 -12.997 -18.213 1.00 93.38 230 LEU A C 1
ATOM 1882 O O . LEU A 1 230 ? 3.782 -13.107 -18.766 1.00 93.38 230 LEU A O 1
ATOM 1886 N N . CYS A 1 231 ? 2.469 -13.566 -17.026 1.00 91.38 231 CYS A N 1
ATOM 1887 C CA . CYS A 1 231 ? 3.446 -14.418 -16.346 1.00 91.38 231 CYS A CA 1
ATOM 1888 C C . CYS A 1 231 ? 3.231 -15.890 -16.731 1.00 91.38 231 CYS A C 1
ATOM 1890 O O . CYS A 1 231 ? 2.273 -16.503 -16.273 1.00 91.38 231 CYS A O 1
ATOM 1892 N N . LEU A 1 232 ? 4.129 -16.447 -17.553 1.00 77.88 232 LEU A N 1
ATOM 1893 C CA . LEU A 1 232 ? 3.979 -17.800 -18.112 1.00 77.88 232 LEU A CA 1
ATOM 1894 C C . LEU A 1 232 ? 4.533 -18.922 -17.229 1.00 77.88 232 LEU A C 1
ATOM 1896 O O . LEU A 1 232 ? 4.073 -20.054 -17.312 1.00 77.88 232 LEU A O 1
ATOM 1900 N N . SER A 1 233 ? 5.559 -18.649 -16.420 1.00 72.19 233 SER A N 1
ATOM 1901 C CA . SER A 1 233 ? 6.250 -19.708 -15.678 1.00 72.19 233 SER A CA 1
ATOM 1902 C C . SER A 1 233 ? 6.862 -19.160 -14.393 1.00 72.19 233 SER A C 1
ATOM 1904 O O . SER A 1 233 ? 8.041 -18.822 -14.333 1.00 72.19 233 SER A O 1
ATOM 1906 N N . HIS A 1 234 ? 6.030 -19.012 -13.358 1.00 74.00 234 HIS A N 1
ATOM 1907 C CA . HIS A 1 234 ? 6.487 -18.490 -12.068 1.00 74.00 234 HIS A CA 1
ATOM 1908 C C . HIS A 1 234 ? 7.541 -19.400 -11.423 1.00 74.00 234 HIS A C 1
ATOM 1910 O O . HIS A 1 234 ? 8.504 -18.892 -10.852 1.00 74.00 234 HIS A O 1
ATOM 1916 N N . GLU A 1 235 ? 7.386 -20.715 -11.576 1.00 74.12 235 GLU A N 1
ATOM 1917 C CA . GLU A 1 235 ? 8.276 -21.734 -11.011 1.00 74.12 235 GLU A CA 1
ATOM 1918 C C . GLU A 1 235 ? 9.715 -21.580 -11.520 1.00 74.12 235 GLU A C 1
ATOM 1920 O O . GLU A 1 235 ? 10.659 -21.599 -10.731 1.00 74.12 235 GLU A O 1
ATOM 1925 N N . LYS A 1 236 ? 9.887 -21.284 -12.817 1.00 76.31 236 LYS A N 1
ATOM 1926 C CA . LYS A 1 236 ? 11.200 -21.034 -13.441 1.00 76.31 236 LYS A CA 1
ATOM 1927 C C . LYS A 1 236 ? 11.860 -19.727 -12.987 1.00 76.31 236 LYS A C 1
ATOM 1929 O O . LYS A 1 236 ? 13.051 -19.528 -13.212 1.00 76.31 236 LYS A O 1
ATOM 1934 N N . CYS A 1 237 ? 11.107 -18.833 -12.344 1.00 83.06 237 CYS A N 1
ATOM 1935 C CA . CYS A 1 237 ? 11.600 -17.540 -11.864 1.00 83.06 237 CYS A CA 1
ATOM 1936 C C . CYS A 1 237 ? 11.973 -17.529 -10.372 1.00 83.06 237 CYS A C 1
ATOM 1938 O O . CYS A 1 237 ? 12.426 -16.495 -9.867 1.00 83.06 237 CYS A O 1
ATOM 1940 N N . GLY A 1 238 ? 11.780 -18.644 -9.659 1.00 82.25 238 GLY A N 1
ATOM 1941 C CA . GLY A 1 238 ? 12.017 -18.741 -8.219 1.00 82.25 238 GLY A CA 1
ATOM 1942 C C . GLY A 1 238 ? 11.265 -17.670 -7.413 1.00 82.25 238 GLY A C 1
ATOM 1943 O O . GLY A 1 238 ? 10.164 -17.245 -7.761 1.00 82.25 238 GLY A O 1
ATOM 1944 N N . ASN A 1 239 ? 11.890 -17.175 -6.341 1.00 83.38 239 ASN A N 1
ATOM 1945 C CA . ASN A 1 239 ? 11.285 -16.212 -5.405 1.00 83.38 239 ASN A CA 1
ATOM 1946 C C . ASN A 1 239 ? 11.342 -14.737 -5.862 1.00 83.38 239 ASN A C 1
ATOM 1948 O O . ASN A 1 239 ? 11.213 -13.825 -5.039 1.00 83.38 239 ASN A O 1
ATOM 1952 N N . VAL A 1 240 ? 11.558 -14.471 -7.154 1.00 88.25 240 VAL A N 1
ATOM 1953 C CA . VAL A 1 240 ? 11.642 -13.101 -7.679 1.00 88.25 240 VAL A CA 1
ATOM 1954 C C . VAL A 1 240 ? 10.264 -12.433 -7.725 1.00 88.25 240 VAL A C 1
ATOM 1956 O O . VAL A 1 240 ? 9.285 -13.012 -8.197 1.00 88.25 240 VAL A O 1
ATOM 1959 N N . LYS A 1 241 ? 10.186 -11.173 -7.270 1.00 89.69 241 LYS A N 1
ATOM 1960 C CA . LYS A 1 241 ? 8.923 -10.413 -7.186 1.00 89.69 241 LYS A CA 1
ATOM 1961 C C . LYS A 1 241 ? 8.757 -9.361 -8.288 1.00 89.69 241 LYS A C 1
ATOM 1963 O O . LYS A 1 241 ? 7.683 -8.761 -8.393 1.00 89.69 241 LYS A O 1
ATOM 1968 N N . HIS A 1 242 ? 9.789 -9.135 -9.102 1.00 93.00 242 HIS A N 1
ATOM 1969 C CA . HIS A 1 242 ? 9.780 -8.122 -10.156 1.00 93.00 242 HIS A CA 1
ATOM 1970 C C . HIS A 1 242 ? 10.608 -8.531 -11.391 1.00 93.00 242 HIS A C 1
ATOM 1972 O O . HIS A 1 242 ? 11.720 -9.030 -11.213 1.00 93.00 242 HIS A O 1
ATOM 1978 N N . PRO A 1 243 ? 10.157 -8.262 -12.635 1.00 93.31 243 PRO A N 1
ATOM 1979 C CA . PRO A 1 243 ? 10.906 -8.623 -13.848 1.00 93.31 243 PRO A CA 1
ATOM 1980 C C . PRO A 1 243 ? 12.306 -7.989 -13.916 1.00 93.31 243 PRO A C 1
ATOM 1982 O O . PRO A 1 243 ? 13.277 -8.670 -14.223 1.00 93.31 243 PRO A O 1
ATOM 1985 N N . LEU A 1 244 ? 12.452 -6.716 -13.538 1.00 93.50 244 LEU A N 1
ATOM 1986 C CA . LEU A 1 244 ? 13.775 -6.070 -13.461 1.00 93.50 244 LEU A CA 1
ATOM 1987 C C . LEU A 1 244 ? 14.707 -6.685 -12.393 1.00 93.50 244 LEU A C 1
ATOM 1989 O O . LEU A 1 244 ? 15.924 -6.679 -12.557 1.00 93.50 244 LEU A O 1
ATOM 1993 N N . GLU A 1 245 ? 14.161 -7.257 -11.311 1.00 91.81 245 GLU A N 1
ATOM 1994 C CA . GLU A 1 245 ? 14.970 -7.979 -10.316 1.00 91.81 245 GLU A CA 1
ATOM 1995 C C . GLU A 1 245 ? 15.496 -9.297 -10.900 1.00 91.81 245 GLU A C 1
ATOM 1997 O O . GLU A 1 245 ? 16.656 -9.645 -10.670 1.00 91.81 245 GLU A O 1
ATOM 2002 N N . TYR A 1 246 ? 14.662 -10.005 -11.673 1.00 92.62 246 TYR A N 1
ATOM 2003 C CA . TYR A 1 246 ? 15.061 -11.220 -12.387 1.00 92.62 246 TYR A CA 1
ATOM 2004 C C . TYR A 1 246 ? 16.212 -10.901 -13.341 1.00 92.62 246 TYR A C 1
ATOM 2006 O O . TYR A 1 246 ? 17.288 -11.486 -13.215 1.00 92.62 246 TYR A O 1
ATOM 2014 N N . TYR A 1 247 ? 16.013 -9.904 -14.209 1.00 92.38 247 TYR A N 1
ATOM 2015 C CA . TYR A 1 247 ? 17.004 -9.491 -15.198 1.00 92.38 247 TYR A CA 1
ATOM 2016 C C . TYR A 1 247 ? 18.352 -9.164 -14.556 1.00 92.38 247 TYR A C 1
ATOM 2018 O O . TYR A 1 247 ? 19.379 -9.700 -14.958 1.00 92.38 247 TYR A O 1
ATOM 2026 N N . ARG A 1 248 ? 18.366 -8.365 -13.481 1.00 89.38 248 ARG A N 1
ATOM 2027 C CA . ARG A 1 248 ? 19.620 -7.990 -12.814 1.00 89.38 248 ARG A CA 1
ATOM 2028 C C . ARG A 1 248 ? 20.383 -9.199 -12.266 1.00 89.38 248 ARG A C 1
ATOM 2030 O O . ARG A 1 248 ? 21.601 -9.262 -12.409 1.00 89.38 248 ARG A O 1
ATOM 2037 N N . LYS A 1 249 ? 19.686 -10.148 -11.628 1.00 88.81 249 LYS A N 1
ATOM 2038 C CA . LYS A 1 249 ? 20.314 -11.362 -11.074 1.00 88.81 249 LYS A CA 1
ATOM 2039 C C . LYS A 1 249 ? 20.871 -12.259 -12.179 1.00 88.81 249 LYS A C 1
ATOM 2041 O O . LYS A 1 249 ? 21.968 -12.787 -12.022 1.00 88.81 249 LYS A O 1
ATOM 2046 N N . HIS A 1 250 ? 20.131 -12.422 -13.274 1.00 89.62 250 HIS A N 1
ATOM 2047 C CA . HIS A 1 250 ? 20.546 -13.262 -14.397 1.00 89.62 250 HIS A CA 1
ATOM 2048 C C . HIS A 1 250 ? 21.668 -12.619 -15.215 1.00 89.62 250 HIS A C 1
ATOM 2050 O O . HIS A 1 250 ? 22.656 -13.291 -15.488 1.00 89.62 250 HIS A O 1
ATOM 2056 N N . ARG A 1 251 ? 21.611 -11.309 -15.478 1.00 89.12 251 ARG A N 1
ATOM 2057 C CA . ARG A 1 251 ? 22.684 -10.571 -16.160 1.00 89.12 251 ARG A CA 1
ATOM 2058 C C . ARG A 1 251 ? 24.000 -10.638 -15.392 1.00 89.12 251 ARG A C 1
ATOM 2060 O O . ARG A 1 251 ? 25.039 -10.880 -15.983 1.00 89.12 251 ARG A O 1
ATOM 2067 N N . GLN A 1 252 ? 23.969 -10.481 -14.066 1.00 85.88 252 GLN A N 1
ATOM 2068 C CA . GLN A 1 252 ? 25.181 -10.618 -13.246 1.00 85.88 252 GLN A CA 1
ATOM 2069 C C . GLN A 1 252 ? 25.793 -12.020 -13.324 1.00 85.88 252 GLN A C 1
ATOM 2071 O O . GLN A 1 252 ? 27.011 -12.151 -13.270 1.00 85.88 252 GLN A O 1
ATOM 2076 N N . ARG A 1 253 ? 24.966 -13.067 -13.426 1.00 86.19 253 ARG A N 1
ATOM 2077 C CA . ARG A 1 253 ? 25.450 -14.441 -13.617 1.00 86.19 253 ARG A CA 1
ATOM 2078 C C . ARG A 1 253 ? 26.022 -14.643 -15.015 1.00 86.19 253 ARG A C 1
ATOM 2080 O O . ARG A 1 253 ? 27.082 -15.240 -15.118 1.00 86.19 253 ARG A O 1
ATOM 2087 N N . TYR A 1 254 ? 25.352 -14.112 -16.036 1.00 85.81 254 TYR A N 1
ATOM 2088 C CA . TYR A 1 254 ? 25.801 -14.170 -17.425 1.00 85.81 254 TYR A CA 1
ATOM 2089 C C . TYR A 1 254 ? 27.181 -13.526 -17.589 1.00 85.81 254 TYR A C 1
ATOM 2091 O O . TYR A 1 254 ? 28.117 -14.203 -17.990 1.00 85.81 254 TYR A O 1
ATOM 2099 N N . LEU A 1 255 ? 27.336 -12.274 -17.138 1.00 83.12 255 LEU A N 1
ATOM 2100 C CA . LEU A 1 255 ? 28.602 -11.537 -17.232 1.00 83.12 255 LEU A CA 1
ATOM 2101 C C . LEU A 1 255 ? 29.750 -12.229 -16.476 1.00 83.12 255 LEU A C 1
ATOM 2103 O O . LEU A 1 255 ? 30.873 -12.289 -16.966 1.00 83.12 255 LEU A O 1
ATOM 2107 N N . ARG A 1 256 ? 29.470 -12.810 -15.300 1.00 81.75 256 ARG A N 1
ATOM 2108 C CA . ARG A 1 256 ? 30.467 -13.596 -14.550 1.00 81.75 256 ARG A CA 1
ATOM 2109 C C . ARG A 1 256 ? 30.846 -14.899 -15.255 1.00 81.75 256 ARG A C 1
ATOM 2111 O O . ARG A 1 256 ? 31.985 -15.324 -15.130 1.00 81.75 256 ARG A O 1
ATOM 2118 N N . GLY A 1 257 ? 29.906 -15.545 -15.945 1.00 75.06 257 GLY A N 1
ATOM 2119 C CA . GLY A 1 257 ? 30.171 -16.756 -16.725 1.00 75.06 257 GLY A CA 1
ATOM 2120 C C . GLY A 1 257 ? 31.069 -16.469 -17.926 1.00 75.06 257 GLY A C 1
ATOM 2121 O O . GLY A 1 257 ? 32.091 -17.128 -18.097 1.00 75.06 257 GLY A O 1
ATOM 2122 N N . THR A 1 258 ? 30.761 -15.410 -18.678 1.00 68.69 258 THR A N 1
ATOM 2123 C CA . THR A 1 258 ? 31.548 -14.990 -19.848 1.00 68.69 258 THR A CA 1
ATOM 2124 C C . THR A 1 258 ? 32.967 -14.540 -19.486 1.00 68.69 258 THR A C 1
ATOM 2126 O O . THR A 1 258 ? 33.902 -14.793 -20.239 1.00 68.69 258 THR A O 1
ATOM 2129 N N . GLU A 1 259 ? 33.173 -13.922 -18.315 1.00 62.50 259 GLU A N 1
ATOM 2130 C CA . GLU A 1 259 ? 34.514 -13.557 -17.823 1.00 62.50 259 GLU A CA 1
ATOM 2131 C C . GLU A 1 259 ? 35.390 -14.783 -17.501 1.00 62.50 259 GLU A C 1
ATOM 2133 O O . GLU A 1 259 ? 36.610 -14.738 -17.677 1.00 62.50 259 GLU A O 1
ATOM 2138 N N . VAL A 1 260 ? 34.785 -15.882 -17.036 1.00 61.38 260 VAL A N 1
ATOM 2139 C CA . VAL A 1 260 ? 35.493 -17.139 -16.738 1.00 61.38 260 VAL A CA 1
ATOM 2140 C C . VAL A 1 260 ? 35.863 -17.873 -18.030 1.00 61.38 260 VAL A C 1
ATOM 2142 O O . VAL A 1 260 ? 36.994 -18.340 -18.151 1.00 61.38 260 VAL A O 1
ATOM 2145 N N . GLU A 1 261 ? 34.970 -17.903 -19.020 1.00 58.19 261 GLU A N 1
ATOM 2146 C CA . GLU A 1 261 ? 35.239 -18.492 -20.342 1.00 58.19 261 GLU A CA 1
ATOM 2147 C C . GLU A 1 261 ? 36.342 -17.732 -21.101 1.00 58.19 261 GLU A C 1
ATOM 2149 O O . GLU A 1 261 ? 37.266 -18.350 -21.633 1.00 58.19 261 GLU A O 1
ATOM 2154 N N . HIS A 1 262 ? 36.329 -16.393 -21.066 1.00 55.59 262 HIS A N 1
ATOM 2155 C CA . HIS A 1 262 ? 37.377 -15.571 -21.686 1.00 55.59 262 HIS A CA 1
ATOM 2156 C C . HIS A 1 262 ? 38.760 -15.741 -21.036 1.00 55.59 262 HIS A C 1
ATOM 2158 O O . HIS A 1 262 ? 39.778 -15.654 -21.724 1.00 55.59 262 HIS A O 1
ATOM 2164 N N . ARG A 1 263 ? 38.825 -15.993 -19.720 1.00 54.91 263 ARG A N 1
ATOM 2165 C CA . ARG A 1 263 ? 40.089 -16.298 -19.024 1.00 54.91 263 ARG A CA 1
ATOM 2166 C C . ARG A 1 263 ? 40.590 -17.714 -19.303 1.00 54.91 263 ARG A C 1
ATOM 2168 O O . ARG A 1 263 ? 41.800 -17.900 -19.359 1.00 54.91 263 ARG A O 1
ATOM 2175 N N . GLY A 1 264 ? 39.692 -18.676 -19.516 1.00 48.97 264 GLY A N 1
ATOM 2176 C CA . GLY A 1 264 ? 40.051 -20.035 -19.933 1.00 48.97 264 GLY A CA 1
ATOM 2177 C C . GLY A 1 264 ? 40.713 -20.069 -21.312 1.00 48.97 264 GLY A C 1
ATOM 2178 O O . GLY A 1 264 ? 41.758 -20.686 -21.471 1.00 48.97 264 GLY A O 1
ATOM 2179 N N . GLN A 1 265 ? 40.185 -19.312 -22.280 1.00 50.25 265 GLN A N 1
ATOM 2180 C CA . GLN A 1 265 ? 40.732 -19.264 -23.646 1.00 50.25 265 GLN A CA 1
ATOM 2181 C C . GLN A 1 265 ? 42.057 -18.487 -23.770 1.00 50.25 265 GLN A C 1
ATOM 2183 O O . GLN A 1 265 ? 42.822 -18.720 -24.702 1.00 50.25 265 GLN A O 1
ATOM 2188 N N . MET A 1 266 ? 42.358 -17.567 -22.843 1.00 50.19 266 MET A N 1
ATOM 2189 C CA . MET A 1 266 ? 43.658 -16.873 -22.790 1.00 50.19 266 MET A CA 1
ATOM 2190 C C . MET A 1 266 ? 44.747 -17.652 -22.032 1.00 50.19 266 MET A C 1
ATOM 2192 O O . MET A 1 266 ? 45.905 -17.253 -22.089 1.00 50.19 266 MET 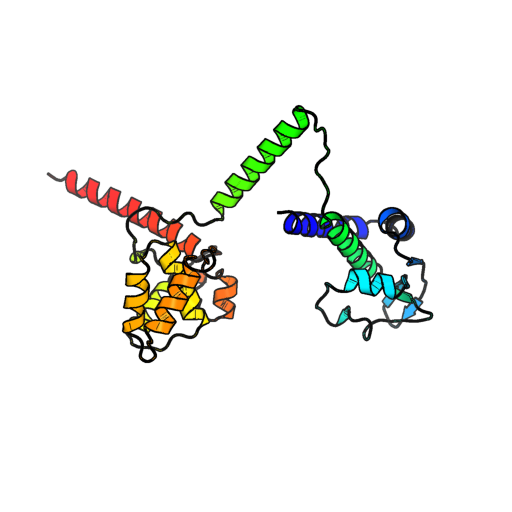A O 1
ATOM 2196 N N . GLY A 1 267 ? 44.398 -18.740 -21.336 1.00 48.31 267 GLY A N 1
ATOM 2197 C CA . GLY A 1 267 ? 45.346 -19.621 -20.644 1.00 48.31 267 GLY A CA 1
ATOM 2198 C C . GLY A 1 267 ? 45.833 -20.820 -21.470 1.00 48.31 267 GLY A C 1
ATOM 2199 O O . GLY A 1 267 ? 46.655 -21.583 -20.975 1.00 48.31 267 GLY A O 1
ATOM 2200 N N . GLU A 1 268 ? 45.336 -20.992 -22.700 1.00 46.59 268 GLU A N 1
ATOM 2201 C CA . GLU A 1 268 ? 45.701 -22.083 -23.626 1.00 46.59 268 GLU A CA 1
ATOM 2202 C C . GLU A 1 268 ? 46.589 -21.623 -24.805 1.00 46.59 268 GLU A C 1
ATOM 2204 O O . GLU A 1 268 ? 46.677 -22.311 -25.822 1.00 46.59 268 GLU A O 1
ATOM 2209 N N . LYS A 1 269 ? 47.265 -20.472 -24.692 1.00 38.56 269 LYS A N 1
ATOM 2210 C CA . LYS A 1 269 ? 48.297 -20.039 -25.652 1.00 38.56 269 LYS A CA 1
ATOM 2211 C C . LYS A 1 269 ? 49.678 -19.980 -25.024 1.00 38.56 269 LYS A C 1
ATOM 2213 O O . LYS A 1 269 ? 49.782 -19.434 -23.905 1.00 38.56 269 LYS A O 1
#

Radius of gyration: 26.89 Å; Cα contacts (8 Å, |Δi|>4): 279; chains: 1; bounding box: 79×48×66 Å